Protein AF-A0A3B8RID9-F1 (afdb_monomer_lite)

Secondary structure (DSSP, 8-state):
--HHHHHHHHHHHHHHHHHHHHHHHHH---HHHHHHHHHHHHHTT--HHHHHHHHHHHHHHHHHHHHT-HHHHHHHHHTT--SB-TTSSBPPHHHHHHHHHHHTTTS-HHHHHHHHHHHHGGGGGG-HHHHHHHHHHGGG---SS-HHHHHHHHHHHHHHHHHHHHHHHHHHHHHHHHHHHHHHHHHHHHHHHHHH-HHHHHHHHHHHHHHH-----S-HHHHHHHHHHHHHHHHHHHHHHHS--

Structure (mmCIF, N/CA/C/O backbone):
data_AF-A0A3B8RID9-F1
#
_entry.id   AF-A0A3B8RID9-F1
#
loop_
_atom_site.group_PDB
_atom_site.id
_atom_site.type_symbol
_atom_site.label_atom_id
_atom_site.label_alt_id
_atom_site.label_comp_id
_atom_site.label_asym_id
_atom_site.label_entity_id
_atom_site.label_seq_id
_atom_site.pdbx_PDB_ins_code
_atom_site.Cartn_x
_atom_site.Cartn_y
_atom_site.Cartn_z
_atom_site.occupancy
_atom_site.B_iso_or_equiv
_atom_site.auth_seq_id
_atom_site.auth_comp_id
_atom_site.auth_asym_id
_atom_site.auth_atom_id
_atom_site.pdbx_PDB_model_num
ATOM 1 N N . MET A 1 1 ? 3.566 -25.001 -17.096 1.00 58.44 1 MET A N 1
ATOM 2 C CA . MET A 1 1 ? 3.936 -23.567 -17.103 1.00 58.44 1 MET A CA 1
ATOM 3 C C . MET A 1 1 ? 4.970 -23.365 -18.194 1.00 58.44 1 MET A C 1
ATOM 5 O O . MET A 1 1 ? 5.901 -24.155 -18.249 1.00 58.44 1 MET A O 1
ATOM 9 N N . THR A 1 2 ? 4.773 -22.400 -19.092 1.00 77.50 2 THR A N 1
ATOM 10 C CA . THR A 1 2 ? 5.769 -22.035 -20.116 1.00 77.50 2 THR A CA 1
ATOM 11 C C . THR A 1 2 ? 6.853 -21.148 -19.498 1.00 77.50 2 THR A C 1
ATOM 13 O O . THR A 1 2 ? 6.630 -20.560 -18.438 1.00 77.50 2 THR A O 1
ATOM 16 N N . LEU A 1 3 ? 8.019 -21.048 -20.142 1.00 62.94 3 LEU A N 1
ATOM 17 C CA . LEU A 1 3 ? 9.113 -20.177 -19.694 1.00 62.94 3 LEU A CA 1
ATOM 18 C C . LEU A 1 3 ? 8.645 -18.716 -19.551 1.00 62.94 3 LEU A C 1
ATOM 20 O O . LEU A 1 3 ? 8.917 -18.085 -18.535 1.00 62.94 3 LEU A O 1
ATOM 24 N N . ASP A 1 4 ? 7.833 -18.235 -20.494 1.00 57.56 4 ASP A N 1
ATOM 25 C CA . ASP A 1 4 ? 7.258 -16.884 -20.464 1.00 57.56 4 ASP A CA 1
ATOM 26 C C . ASP A 1 4 ? 6.361 -16.652 -19.240 1.00 57.56 4 ASP A C 1
ATOM 28 O O . ASP A 1 4 ? 6.406 -15.594 -18.617 1.00 57.56 4 ASP A O 1
ATOM 32 N N . ALA A 1 5 ? 5.586 -17.664 -18.834 1.00 67.62 5 ALA A N 1
ATOM 33 C CA . ALA A 1 5 ? 4.737 -17.575 -17.647 1.00 67.62 5 ALA A CA 1
ATOM 34 C C . ALA A 1 5 ? 5.552 -17.529 -16.342 1.00 67.62 5 ALA A C 1
ATOM 36 O O . ALA A 1 5 ? 5.104 -16.942 -15.358 1.00 67.62 5 ALA A O 1
ATOM 37 N N . VAL A 1 6 ? 6.734 -18.155 -16.311 1.00 70.25 6 VAL A N 1
ATOM 38 C CA . VAL A 1 6 ? 7.656 -18.070 -15.166 1.00 70.25 6 VAL A CA 1
ATOM 39 C C . VAL A 1 6 ? 8.281 -16.679 -15.098 1.00 70.25 6 VAL A C 1
ATOM 41 O O . VAL A 1 6 ? 8.270 -16.068 -14.033 1.00 70.25 6 VAL A O 1
ATOM 44 N N . VAL A 1 7 ? 8.768 -16.161 -16.229 1.00 72.31 7 VAL A N 1
ATOM 45 C CA . VAL A 1 7 ? 9.365 -14.818 -16.315 1.00 72.31 7 VAL A CA 1
ATOM 46 C C . VAL A 1 7 ? 8.358 -13.743 -15.907 1.00 72.31 7 VAL A C 1
ATOM 48 O O . VAL A 1 7 ? 8.692 -12.893 -15.084 1.00 72.31 7 VAL A O 1
ATOM 51 N N . GLY A 1 8 ? 7.117 -13.826 -16.398 1.00 77.50 8 GLY A N 1
ATOM 52 C CA . GLY A 1 8 ? 6.048 -12.901 -16.013 1.00 77.50 8 GLY A CA 1
ATOM 53 C C . GLY A 1 8 ? 5.786 -12.907 -14.506 1.00 77.50 8 GLY A C 1
ATOM 54 O O . GLY A 1 8 ? 5.798 -11.859 -13.875 1.00 77.50 8 GLY A O 1
ATOM 55 N N . LYS A 1 9 ? 5.681 -14.090 -13.884 1.00 78.69 9 LYS A N 1
ATOM 56 C CA . LYS A 1 9 ? 5.492 -14.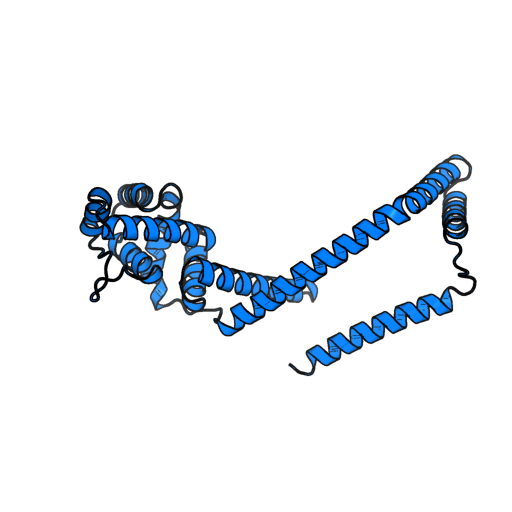190 -12.426 1.00 78.69 9 LYS A CA 1
ATOM 57 C C . LYS A 1 9 ? 6.649 -13.600 -11.621 1.00 78.69 9 LYS A C 1
ATOM 59 O O . LYS A 1 9 ? 6.413 -13.001 -10.576 1.00 78.69 9 LYS A O 1
ATOM 64 N N . VAL A 1 10 ? 7.891 -13.785 -12.070 1.00 81.44 10 VAL A N 1
ATOM 65 C CA . VAL A 1 10 ? 9.063 -13.195 -11.401 1.00 81.44 10 VAL A CA 1
ATOM 66 C C . VAL A 1 10 ? 9.014 -11.670 -11.492 1.00 81.44 10 VAL A C 1
ATOM 68 O O . VAL A 1 10 ? 9.231 -11.001 -10.484 1.00 81.44 10 VAL A O 1
ATOM 71 N N . GLN A 1 11 ? 8.677 -11.123 -12.663 1.00 84.31 11 GLN A N 1
ATOM 72 C CA . GLN A 1 11 ? 8.496 -9.681 -12.844 1.00 84.31 11 GLN A CA 1
ATOM 73 C C . GLN A 1 11 ? 7.373 -9.140 -11.955 1.00 84.31 11 GLN A C 1
ATOM 75 O O . GLN A 1 11 ? 7.596 -8.166 -11.244 1.00 84.31 11 GLN A O 1
ATOM 80 N N . ASP A 1 12 ? 6.225 -9.819 -11.896 1.00 89.50 12 ASP A N 1
ATOM 81 C CA . ASP A 1 12 ? 5.110 -9.433 -11.025 1.00 89.50 12 ASP A CA 1
ATOM 82 C C . ASP A 1 12 ? 5.529 -9.392 -9.548 1.00 89.50 12 ASP A C 1
ATOM 84 O O . ASP A 1 12 ? 5.177 -8.463 -8.821 1.00 89.50 12 ASP A O 1
ATOM 88 N N . MET A 1 13 ? 6.311 -10.376 -9.086 1.00 89.06 13 MET A N 1
ATOM 89 C CA . MET A 1 13 ? 6.824 -10.402 -7.712 1.00 89.06 13 MET A CA 1
ATOM 90 C C . MET A 1 13 ? 7.808 -9.265 -7.432 1.00 89.06 13 MET A C 1
ATOM 92 O O . MET A 1 13 ? 7.774 -8.685 -6.346 1.00 89.06 13 MET A O 1
ATOM 96 N N . ILE A 1 14 ? 8.674 -8.937 -8.394 1.00 90.06 14 ILE A N 1
ATOM 97 C CA . ILE A 1 14 ? 9.597 -7.803 -8.289 1.00 90.06 14 ILE A CA 1
ATOM 98 C C . ILE A 1 14 ? 8.807 -6.494 -8.224 1.00 90.06 14 ILE A C 1
ATOM 100 O O . ILE A 1 14 ? 9.004 -5.709 -7.298 1.00 90.06 14 ILE A O 1
ATOM 104 N N . SER A 1 15 ? 7.866 -6.271 -9.139 1.00 92.75 15 SER A N 1
ATOM 105 C CA . SER A 1 15 ? 7.045 -5.059 -9.133 1.00 92.75 15 SER A CA 1
ATOM 106 C C . SER A 1 15 ? 6.182 -4.958 -7.870 1.00 92.75 15 SER A C 1
ATOM 108 O O . SER A 1 15 ? 6.046 -3.868 -7.317 1.00 92.75 15 SER A O 1
ATOM 110 N N . ALA A 1 16 ? 5.675 -6.076 -7.340 1.00 93.06 16 ALA A N 1
ATOM 111 C CA . ALA A 1 16 ? 4.996 -6.099 -6.045 1.00 93.06 16 ALA A CA 1
ATOM 112 C C . ALA A 1 16 ? 5.937 -5.686 -4.900 1.00 93.06 16 ALA A C 1
ATOM 114 O O . ALA A 1 16 ? 5.585 -4.827 -4.093 1.00 93.06 16 ALA A O 1
ATOM 115 N N . GLY A 1 17 ? 7.151 -6.246 -4.843 1.00 95.38 17 GLY A N 1
ATOM 116 C CA . GLY A 1 17 ? 8.171 -5.858 -3.865 1.00 95.38 17 GLY A CA 1
ATOM 117 C C . GLY A 1 17 ? 8.521 -4.369 -3.936 1.00 95.38 17 GLY A C 1
ATOM 118 O O . GLY A 1 17 ? 8.529 -3.693 -2.908 1.00 95.38 17 GLY A O 1
ATOM 119 N N . ALA A 1 18 ? 8.732 -3.846 -5.146 1.00 95.62 18 ALA A N 1
ATOM 120 C CA . ALA A 1 18 ? 8.978 -2.426 -5.386 1.00 95.62 18 ALA A CA 1
ATOM 121 C C . ALA A 1 18 ? 7.805 -1.552 -4.906 1.00 95.62 18 ALA A C 1
ATOM 123 O O . ALA A 1 18 ? 8.014 -0.564 -4.201 1.00 95.62 18 ALA A O 1
ATOM 124 N N . GLY A 1 19 ? 6.569 -1.963 -5.207 1.00 96.38 19 GLY A N 1
ATOM 125 C CA . GLY A 1 19 ? 5.356 -1.292 -4.743 1.00 96.38 19 GLY A CA 1
ATOM 126 C C . GLY A 1 19 ? 5.259 -1.222 -3.217 1.00 96.38 19 GLY A C 1
ATOM 127 O O . GLY A 1 19 ? 4.930 -0.169 -2.671 1.00 96.38 19 GLY A O 1
ATOM 128 N N . PHE A 1 20 ? 5.617 -2.293 -2.499 1.00 97.38 20 PHE A N 1
ATOM 129 C CA . PHE A 1 20 ? 5.646 -2.266 -1.033 1.00 97.38 20 PHE A CA 1
ATOM 130 C C . PHE A 1 20 ? 6.727 -1.349 -0.464 1.00 97.38 20 PHE A C 1
ATOM 132 O O . PHE A 1 20 ? 6.471 -0.681 0.538 1.00 97.38 20 PHE A O 1
ATOM 139 N N . ALA A 1 21 ? 7.905 -1.272 -1.091 1.00 96.69 21 ALA A N 1
ATOM 140 C CA . ALA A 1 21 ? 8.932 -0.310 -0.689 1.00 96.69 21 ALA A CA 1
ATOM 141 C C . ALA A 1 21 ? 8.423 1.136 -0.838 1.00 96.69 21 ALA A C 1
ATOM 143 O O . ALA A 1 21 ? 8.551 1.941 0.085 1.00 96.69 21 ALA A O 1
ATOM 144 N N . ASP A 1 22 ? 7.771 1.450 -1.960 1.00 95.94 22 ASP A N 1
ATOM 145 C CA . ASP A 1 22 ? 7.186 2.773 -2.195 1.00 95.94 22 ASP A CA 1
ATOM 146 C C . ASP A 1 22 ? 6.048 3.087 -1.207 1.00 95.94 22 ASP A C 1
ATOM 148 O O . ASP A 1 22 ? 5.943 4.205 -0.692 1.00 95.94 22 ASP A O 1
ATOM 152 N N . LEU A 1 23 ? 5.196 2.104 -0.898 1.00 96.00 23 LEU A N 1
ATOM 153 C CA . LEU A 1 23 ? 4.138 2.247 0.103 1.00 96.00 23 LEU A CA 1
ATOM 154 C C . LEU A 1 23 ? 4.698 2.443 1.514 1.00 96.00 23 LEU A C 1
ATOM 156 O O . LEU A 1 23 ? 4.162 3.268 2.257 1.00 96.00 23 LEU A O 1
ATOM 160 N N . SER A 1 24 ? 5.777 1.748 1.873 1.00 96.19 24 SER A N 1
ATOM 161 C CA . SER A 1 24 ? 6.463 1.917 3.158 1.00 96.19 24 SER A CA 1
ATOM 162 C C . SER A 1 24 ? 6.945 3.355 3.331 1.00 96.19 24 SER A C 1
ATOM 164 O O . SER A 1 24 ? 6.596 4.010 4.312 1.00 96.19 24 SER A O 1
ATOM 166 N N . ILE A 1 25 ? 7.605 3.918 2.313 1.00 93.75 25 ILE A N 1
ATOM 167 C CA . ILE A 1 25 ? 8.050 5.322 2.316 1.00 93.75 25 ILE A CA 1
ATOM 168 C C . ILE A 1 25 ? 6.865 6.286 2.478 1.00 93.75 25 ILE A C 1
ATOM 170 O O . ILE A 1 25 ? 6.945 7.264 3.220 1.00 93.75 25 ILE A O 1
ATOM 174 N N . ARG A 1 26 ? 5.750 6.027 1.786 1.00 91.25 26 ARG A N 1
ATOM 175 C CA . ARG A 1 26 ? 4.573 6.912 1.792 1.00 91.25 26 ARG A CA 1
ATOM 176 C C . ARG A 1 26 ? 3.762 6.862 3.084 1.00 91.25 26 ARG A C 1
ATOM 178 O O . ARG A 1 26 ? 3.106 7.849 3.412 1.00 91.25 26 ARG A O 1
ATOM 185 N N . THR A 1 27 ? 3.726 5.711 3.750 1.00 91.81 27 TH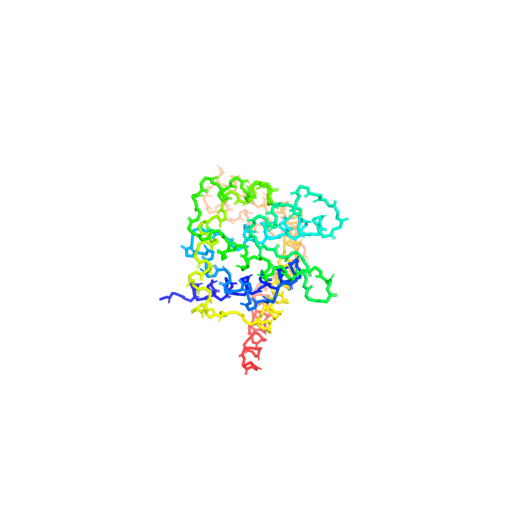R A N 1
ATOM 186 C CA . THR A 1 27 ? 2.833 5.452 4.894 1.00 91.81 27 THR A CA 1
ATOM 187 C C . THR A 1 27 ? 3.572 5.367 6.226 1.00 91.81 27 THR A C 1
ATOM 189 O O . THR A 1 27 ? 2.940 5.483 7.273 1.00 91.81 27 THR A O 1
ATOM 192 N N . GLY A 1 28 ? 4.892 5.164 6.201 1.00 91.69 28 GLY A N 1
ATOM 193 C CA . GLY A 1 28 ? 5.709 4.884 7.380 1.00 91.69 28 GLY A CA 1
ATOM 194 C C . GLY A 1 28 ? 5.498 3.484 7.969 1.00 91.69 28 GLY A C 1
ATOM 195 O O . GLY A 1 28 ? 5.991 3.212 9.062 1.00 91.69 28 GLY A O 1
ATOM 196 N N . ILE A 1 29 ? 4.751 2.605 7.290 1.00 95.00 29 ILE A N 1
ATOM 197 C CA . ILE A 1 29 ? 4.512 1.225 7.726 1.00 95.00 29 ILE A CA 1
ATOM 198 C C . ILE A 1 29 ? 5.600 0.311 7.166 1.00 95.00 29 ILE A C 1
ATOM 200 O O . ILE A 1 29 ? 5.940 0.392 5.991 1.00 95.00 29 ILE A O 1
ATOM 204 N N . ALA A 1 30 ? 6.085 -0.619 7.990 1.00 96.00 30 ALA A N 1
ATOM 205 C CA . ALA A 1 30 ? 7.026 -1.651 7.565 1.00 96.00 30 ALA A CA 1
ATOM 206 C C . ALA A 1 30 ? 6.506 -2.477 6.370 1.00 96.00 30 ALA A C 1
ATOM 208 O O . ALA A 1 30 ? 5.323 -2.822 6.290 1.00 96.00 30 ALA A O 1
ATOM 209 N N . VAL A 1 31 ? 7.418 -2.854 5.472 1.00 96.50 31 VAL A N 1
ATOM 210 C CA . VAL A 1 31 ? 7.121 -3.629 4.255 1.00 96.50 31 VAL A CA 1
ATOM 211 C C . VAL A 1 31 ? 6.396 -4.937 4.578 1.00 96.50 31 VAL A C 1
ATOM 213 O O . VAL A 1 31 ? 5.409 -5.280 3.930 1.00 96.50 31 VAL A O 1
ATOM 216 N N . GLU A 1 32 ? 6.835 -5.651 5.608 1.00 95.88 32 GLU A N 1
ATOM 217 C CA . GLU A 1 32 ? 6.251 -6.915 6.046 1.00 95.88 32 GLU A CA 1
ATOM 218 C C . GLU A 1 32 ? 4.799 -6.732 6.496 1.00 95.88 32 GLU A C 1
ATOM 220 O O . GLU A 1 32 ? 3.930 -7.537 6.157 1.00 95.88 32 GLU A O 1
ATOM 225 N N . THR A 1 33 ? 4.517 -5.654 7.233 1.00 96.06 33 THR A N 1
ATOM 226 C CA . THR A 1 33 ? 3.159 -5.316 7.673 1.00 96.06 33 THR A CA 1
ATOM 227 C C . THR A 1 33 ? 2.277 -4.965 6.480 1.00 96.06 33 THR A C 1
ATOM 229 O O . THR A 1 33 ? 1.163 -5.477 6.384 1.00 96.06 33 THR A O 1
ATOM 232 N N . LEU A 1 34 ? 2.782 -4.183 5.521 1.00 96.56 34 LEU A N 1
ATOM 233 C CA . LEU A 1 34 ? 2.061 -3.887 4.280 1.00 96.56 34 LEU A CA 1
ATOM 234 C C . LEU A 1 34 ? 1.795 -5.152 3.455 1.00 96.56 34 LEU A C 1
ATOM 236 O O . LEU A 1 34 ? 0.696 -5.319 2.935 1.00 96.56 34 LEU A O 1
ATOM 240 N N . SER A 1 35 ? 2.751 -6.082 3.396 1.00 96.44 35 SER A N 1
ATOM 241 C CA . SER A 1 35 ? 2.571 -7.373 2.725 1.00 96.44 35 SER A CA 1
ATOM 242 C C . SER A 1 35 ? 1.489 -8.229 3.393 1.00 96.44 35 SER A C 1
ATOM 244 O O . SER A 1 35 ? 0.767 -8.951 2.706 1.00 96.44 35 SER A O 1
ATOM 246 N N . ARG A 1 36 ? 1.340 -8.150 4.720 1.00 96.31 36 ARG A N 1
ATOM 247 C CA . ARG A 1 36 ? 0.238 -8.807 5.441 1.00 96.31 36 ARG A CA 1
ATOM 248 C C . ARG A 1 36 ? -1.096 -8.132 5.144 1.00 96.31 36 ARG A C 1
ATOM 250 O O . ARG A 1 36 ? -2.069 -8.824 4.859 1.00 96.31 36 ARG A O 1
ATOM 257 N N . PHE A 1 37 ? -1.137 -6.801 5.164 1.00 96.19 37 PHE A N 1
ATOM 258 C CA . PHE A 1 37 ? -2.346 -6.045 4.836 1.00 96.19 37 PHE A CA 1
ATOM 259 C C . PHE A 1 37 ? -2.805 -6.303 3.402 1.00 96.19 37 PHE A C 1
ATOM 261 O O . PHE A 1 37 ? -3.996 -6.470 3.187 1.00 96.19 37 PHE A O 1
ATOM 268 N N . ASP A 1 38 ? -1.891 -6.428 2.440 1.00 96.25 38 ASP A N 1
ATOM 269 C CA . ASP A 1 38 ? -2.231 -6.737 1.046 1.00 96.25 38 ASP A CA 1
ATOM 270 C C . ASP A 1 38 ? -2.925 -8.093 0.895 1.00 96.25 38 ASP A C 1
ATOM 272 O O . ASP A 1 38 ? -3.902 -8.215 0.157 1.00 96.25 38 ASP A O 1
ATOM 276 N N . LYS A 1 39 ? -2.486 -9.113 1.640 1.00 95.75 39 LYS A N 1
ATOM 277 C CA . LYS A 1 39 ? -3.172 -10.412 1.644 1.00 95.75 39 LYS A CA 1
ATOM 278 C C . LYS A 1 39 ? -4.606 -10.291 2.137 1.00 95.75 39 LYS A C 1
ATOM 280 O O . LYS A 1 39 ? -5.509 -10.831 1.506 1.00 95.75 39 LYS A O 1
ATOM 285 N N . VAL A 1 40 ? -4.810 -9.581 3.244 1.00 96.19 40 VAL A N 1
ATOM 286 C CA . VAL A 1 40 ? -6.149 -9.338 3.791 1.00 96.19 40 VAL A CA 1
ATOM 287 C C . VAL A 1 40 ? -6.983 -8.506 2.813 1.00 96.19 40 VAL A C 1
ATOM 289 O O . VAL A 1 40 ? -8.135 -8.840 2.555 1.00 96.19 40 VAL A O 1
ATOM 292 N N . ALA A 1 41 ? -6.396 -7.472 2.205 1.00 95.00 41 ALA A N 1
ATOM 293 C CA . ALA A 1 41 ? -7.058 -6.628 1.217 1.00 95.00 41 ALA A CA 1
ATOM 294 C C . ALA A 1 41 ? -7.587 -7.464 0.047 1.00 95.00 41 ALA A C 1
ATOM 296 O O . ALA A 1 41 ? -8.789 -7.455 -0.219 1.00 95.00 41 ALA A O 1
ATOM 297 N N . LYS A 1 42 ? -6.729 -8.299 -0.546 1.00 94.25 42 LYS A N 1
ATOM 298 C CA . LYS A 1 42 ? -7.096 -9.208 -1.640 1.00 94.25 42 LYS A CA 1
ATOM 299 C C . LYS A 1 42 ? -8.219 -10.174 -1.267 1.00 94.25 42 LYS A C 1
ATOM 301 O O . LYS A 1 42 ? -9.107 -10.396 -2.085 1.00 94.25 42 LYS A O 1
ATOM 306 N N . LEU A 1 43 ? -8.195 -10.735 -0.056 1.00 93.44 43 LEU A N 1
ATOM 307 C CA . LEU A 1 43 ? -9.251 -11.637 0.422 1.00 93.44 43 LEU A CA 1
ATOM 308 C C . LEU A 1 43 ? -10.590 -10.910 0.593 1.00 93.44 43 LEU A C 1
ATOM 310 O O . LEU A 1 43 ? -11.618 -11.424 0.163 1.00 93.44 43 LEU A O 1
ATOM 314 N N . SER A 1 44 ? -10.544 -9.678 1.098 1.00 93.81 44 SER A N 1
ATOM 315 C CA . SER A 1 44 ? -11.718 -8.818 1.285 1.00 93.81 44 SER A CA 1
ATOM 316 C C . SER A 1 44 ? -12.261 -8.166 0.004 1.00 93.81 44 SER A C 1
ATOM 318 O O . SER A 1 44 ? -13.234 -7.414 0.064 1.00 93.81 44 SER A O 1
ATOM 320 N N . GLY A 1 45 ? -11.634 -8.408 -1.154 1.00 92.56 45 GLY A N 1
ATOM 321 C CA . GLY A 1 45 ? -12.004 -7.782 -2.428 1.00 92.56 45 GLY A CA 1
ATOM 322 C C . GLY A 1 45 ? -11.617 -6.301 -2.546 1.00 92.56 45 GLY A C 1
ATOM 323 O O . GLY A 1 45 ? -12.147 -5.603 -3.407 1.00 92.56 45 GLY A O 1
ATOM 324 N N . THR A 1 46 ? -10.704 -5.825 -1.698 1.00 92.62 46 THR A N 1
ATOM 325 C CA . THR A 1 46 ? -10.110 -4.480 -1.757 1.00 92.62 46 THR A CA 1
ATOM 326 C C . THR A 1 46 ? -8.676 -4.545 -2.294 1.00 92.62 46 THR A C 1
ATOM 328 O O . THR A 1 46 ? -8.129 -5.624 -2.537 1.00 92.62 46 THR A O 1
ATOM 331 N N . SER A 1 47 ? -8.047 -3.388 -2.495 1.00 93.56 47 SER A N 1
ATOM 332 C CA . SER A 1 47 ? -6.634 -3.290 -2.889 1.00 93.56 47 SER A CA 1
ATOM 333 C C . SER A 1 47 ? -5.764 -2.658 -1.803 1.00 93.56 47 SER A C 1
ATOM 335 O O . SER A 1 47 ? -6.230 -1.845 -0.999 1.00 93.56 47 SER A O 1
ATOM 337 N N . ILE A 1 48 ? -4.470 -2.991 -1.792 1.00 93.19 48 ILE A N 1
ATOM 338 C CA . ILE A 1 48 ? -3.524 -2.363 -0.863 1.00 93.19 48 ILE A CA 1
ATOM 339 C C . ILE A 1 48 ? -3.387 -0.857 -1.125 1.00 93.19 48 ILE A C 1
ATOM 341 O O . ILE A 1 48 ? -3.174 -0.085 -0.193 1.00 93.19 48 ILE A O 1
ATOM 345 N N . GLU A 1 49 ? -3.582 -0.407 -2.364 1.00 92.25 49 GLU A N 1
ATOM 346 C CA . GLU A 1 49 ? -3.604 1.007 -2.730 1.00 92.25 49 GLU A CA 1
ATOM 347 C C . GLU A 1 49 ? -4.787 1.748 -2.091 1.00 92.25 49 GLU A C 1
ATOM 349 O O . GLU A 1 49 ? -4.599 2.840 -1.549 1.00 92.25 49 GLU A O 1
ATOM 354 N N . GLU A 1 50 ? -5.987 1.157 -2.102 1.00 92.50 50 GLU A N 1
ATOM 355 C CA . GLU A 1 50 ? -7.174 1.719 -1.438 1.00 92.50 50 GLU A CA 1
ATOM 356 C C . GLU A 1 50 ? -7.012 1.751 0.086 1.00 92.50 50 GLU A C 1
ATOM 358 O O . GLU A 1 50 ? -7.387 2.737 0.734 1.00 92.50 50 GLU A O 1
ATOM 363 N N . VAL A 1 51 ? -6.406 0.706 0.661 1.00 93.12 51 VAL A N 1
ATOM 364 C CA . VAL A 1 51 ? -6.056 0.663 2.087 1.00 93.12 51 VAL A CA 1
ATOM 365 C C . VAL A 1 51 ? -5.048 1.764 2.418 1.00 93.12 51 VAL A C 1
ATOM 367 O O . VAL A 1 51 ? -5.248 2.505 3.380 1.00 93.12 51 VAL A O 1
ATOM 370 N N . ALA A 1 52 ? -4.003 1.937 1.607 1.00 92.25 52 ALA A N 1
ATOM 371 C CA . ALA A 1 52 ? -2.994 2.971 1.808 1.00 92.25 52 ALA A CA 1
ATOM 372 C C . ALA A 1 52 ? -3.560 4.394 1.651 1.00 92.25 52 ALA A C 1
ATOM 374 O O . ALA A 1 52 ? -3.172 5.293 2.401 1.00 92.25 52 ALA A O 1
ATOM 375 N N . GLU A 1 53 ? -4.484 4.626 0.710 1.00 92.06 53 GLU A N 1
ATOM 376 C CA . GLU A 1 53 ? -5.161 5.922 0.572 1.00 92.06 53 GLU A CA 1
ATOM 377 C C . GLU A 1 53 ? -6.033 6.228 1.793 1.00 92.06 53 GLU A C 1
ATOM 379 O O . GLU A 1 53 ? -5.940 7.320 2.363 1.00 92.06 53 GLU A O 1
ATOM 384 N N . THR A 1 54 ? -6.842 5.258 2.220 1.00 92.00 54 THR A N 1
ATOM 385 C CA . THR A 1 54 ? -7.671 5.370 3.424 1.00 92.00 54 THR A CA 1
ATOM 386 C C . THR A 1 54 ? -6.810 5.666 4.636 1.00 92.00 54 THR A C 1
ATOM 388 O O . THR A 1 54 ? -7.075 6.617 5.368 1.00 92.00 54 THR A O 1
ATOM 391 N N . LEU A 1 55 ? -5.737 4.901 4.813 1.00 92.19 55 LEU A N 1
ATOM 392 C CA . LEU A 1 55 ? -4.820 5.073 5.919 1.00 92.19 55 LEU A CA 1
ATOM 393 C C . LEU A 1 55 ? -4.186 6.464 5.927 1.00 92.19 55 LEU A C 1
ATOM 395 O O . LEU A 1 55 ? -4.122 7.100 6.974 1.00 92.19 55 LEU A O 1
ATOM 399 N N . LYS A 1 56 ? -3.753 6.969 4.767 1.00 92.06 56 LYS A N 1
ATOM 400 C CA . LYS A 1 56 ? -3.200 8.323 4.659 1.00 92.06 56 LYS A CA 1
ATOM 401 C C . LYS A 1 56 ? -4.184 9.366 5.195 1.00 92.06 56 LYS A C 1
ATOM 403 O O . LYS A 1 56 ? -3.773 10.266 5.923 1.00 92.06 56 LYS A O 1
ATOM 408 N N . ARG A 1 57 ? -5.467 9.256 4.843 1.00 92.94 57 ARG A N 1
ATOM 409 C CA . ARG A 1 57 ? -6.507 10.188 5.305 1.00 92.94 57 ARG A CA 1
ATOM 410 C C . ARG A 1 57 ? -6.809 10.013 6.792 1.00 92.94 57 ARG A C 1
ATOM 412 O O . ARG A 1 57 ? -6.868 11.011 7.499 1.00 92.94 57 ARG A O 1
ATOM 419 N N . LEU A 1 58 ? -6.876 8.772 7.275 1.00 92.81 58 LEU A N 1
ATOM 420 C CA . LEU A 1 58 ? -7.031 8.472 8.700 1.00 92.81 58 LEU A CA 1
ATOM 421 C C . LEU A 1 58 ? -5.909 9.082 9.542 1.00 92.81 58 LEU A C 1
ATOM 423 O O . LEU A 1 58 ? -6.185 9.672 10.580 1.00 92.81 58 LEU A O 1
ATOM 427 N N . THR A 1 59 ? -4.655 8.981 9.095 1.00 93.25 59 THR A N 1
ATOM 428 C CA . THR A 1 59 ? -3.508 9.569 9.801 1.00 93.25 59 THR A CA 1
ATOM 429 C C . THR A 1 59 ? -3.601 11.095 9.857 1.00 93.25 59 THR A C 1
ATOM 431 O O . THR A 1 59 ? -3.274 11.687 10.887 1.00 93.25 59 THR A O 1
ATOM 434 N N . VAL A 1 60 ? -4.090 11.743 8.793 1.00 94.56 60 VAL A N 1
ATOM 435 C CA . VAL A 1 60 ? -4.372 13.190 8.805 1.00 94.56 60 VAL A CA 1
ATOM 436 C C . VAL A 1 60 ? -5.460 13.505 9.830 1.00 94.56 60 VAL A C 1
ATOM 438 O O . VAL A 1 60 ? -5.229 14.315 10.720 1.00 94.56 60 VAL A O 1
ATOM 441 N N . SER A 1 61 ? -6.594 12.802 9.799 1.00 95.50 61 SER A N 1
ATOM 442 C CA . SER A 1 61 ? -7.674 13.029 10.764 1.00 95.50 61 SER A CA 1
ATOM 443 C C . SER A 1 61 ? -7.259 12.750 12.210 1.00 95.50 61 SER A C 1
ATOM 445 O O . SER A 1 61 ? -7.673 13.475 13.112 1.00 95.50 61 SER A O 1
ATOM 447 N N . ALA A 1 62 ? -6.416 11.744 12.454 1.00 95.44 62 ALA A N 1
ATOM 448 C CA . ALA A 1 62 ? -5.851 11.475 13.775 1.00 95.44 62 ALA A CA 1
ATOM 449 C C . ALA A 1 62 ? -4.904 12.597 14.231 1.00 95.44 62 ALA A C 1
ATOM 451 O O . ALA A 1 62 ? -4.899 12.956 15.407 1.00 95.44 62 ALA A O 1
ATOM 452 N N . THR A 1 63 ? -4.144 13.187 13.305 1.00 95.69 63 THR A N 1
ATOM 453 C CA . THR A 1 63 ? -3.287 14.353 13.572 1.00 95.69 63 THR A CA 1
ATOM 454 C C . THR A 1 63 ? -4.117 15.590 13.909 1.00 95.69 63 THR A C 1
ATOM 456 O O . THR A 1 63 ? -3.838 16.272 14.897 1.00 95.69 63 THR A O 1
ATOM 459 N N . ASP A 1 64 ? -5.180 15.853 13.154 1.00 96.38 64 ASP A N 1
ATOM 460 C CA . ASP A 1 64 ? -6.087 16.975 13.403 1.00 96.38 64 ASP A CA 1
ATOM 461 C C . ASP A 1 64 ? -6.801 16.808 14.753 1.00 96.38 64 ASP A C 1
ATOM 463 O O . ASP A 1 64 ? -6.838 17.731 15.569 1.00 96.38 64 ASP A O 1
ATOM 467 N N . ALA A 1 65 ? -7.284 15.599 15.056 1.00 96.44 65 ALA A N 1
ATOM 468 C CA . ALA A 1 65 ? -7.829 15.262 16.370 1.00 96.44 65 ALA A CA 1
ATOM 469 C C . ALA A 1 65 ? -6.803 15.503 17.493 1.00 96.44 65 ALA A C 1
ATOM 471 O O . ALA A 1 65 ? -7.119 16.110 18.514 1.00 96.44 65 ALA A O 1
ATOM 472 N N . ALA A 1 66 ? -5.551 15.084 17.290 1.00 94.50 66 ALA A N 1
ATOM 473 C CA . ALA A 1 66 ? -4.467 15.239 18.257 1.00 94.50 66 ALA A CA 1
ATOM 474 C C . ALA A 1 66 ? -4.028 16.700 18.486 1.00 94.50 66 ALA A C 1
ATOM 476 O O . ALA A 1 66 ? -3.416 16.989 19.524 1.00 94.50 66 ALA A O 1
ATOM 477 N N . THR A 1 67 ? -4.311 17.597 17.536 1.00 94.50 67 THR A N 1
ATOM 478 C CA . THR A 1 67 ? -3.907 19.015 17.546 1.00 94.50 67 THR A CA 1
ATOM 479 C C . THR A 1 67 ? -5.049 19.985 17.864 1.00 94.50 67 THR A C 1
ATOM 481 O O . THR A 1 67 ? -4.809 21.188 17.936 1.00 94.50 67 THR A O 1
ATOM 484 N N . GLY A 1 68 ? -6.256 19.480 18.149 1.00 92.62 68 GLY A N 1
ATOM 485 C CA . GLY A 1 68 ? -7.357 20.277 18.706 1.00 92.62 68 GLY A CA 1
ATOM 486 C C . GLY A 1 68 ? -8.639 20.308 17.875 1.00 92.62 68 GLY A C 1
ATOM 487 O O . GLY A 1 68 ? -9.535 21.090 18.182 1.00 92.62 68 GLY A O 1
ATOM 488 N N . HIS A 1 69 ? -8.773 19.477 16.839 1.00 96.69 69 HIS A N 1
ATOM 489 C CA . HIS A 1 69 ? -10.022 19.378 16.088 1.00 96.69 69 HIS A CA 1
ATOM 490 C C . HIS A 1 69 ? -11.091 18.601 16.879 1.00 96.69 69 HIS A C 1
ATOM 492 O O . HIS A 1 69 ? -11.226 17.384 16.738 1.00 96.69 69 HIS A O 1
ATOM 498 N N . GLU A 1 70 ? -11.915 19.314 17.653 1.00 94.88 70 GLU A N 1
ATOM 499 C CA . GLU A 1 70 ? -12.888 18.749 18.609 1.00 94.88 70 GLU A CA 1
ATOM 500 C C . GLU A 1 70 ? -13.800 17.667 18.013 1.00 94.88 70 GLU A C 1
ATOM 502 O O . GLU A 1 70 ? -13.951 16.593 18.594 1.00 94.88 70 GLU A O 1
ATOM 507 N N . LYS A 1 71 ? -14.364 17.898 16.817 1.00 94.75 71 LYS A N 1
ATOM 508 C CA . LYS A 1 71 ? -15.239 16.905 16.168 1.00 94.75 71 LYS A CA 1
ATOM 509 C C . LYS A 1 71 ? -14.513 15.581 15.884 1.00 94.75 71 LYS A C 1
ATOM 511 O O . LYS A 1 71 ? -15.067 14.520 16.144 1.00 94.75 71 LYS A O 1
ATOM 516 N N . LEU A 1 72 ? -13.292 15.631 15.344 1.00 95.50 72 LEU A N 1
ATOM 517 C CA . LEU A 1 72 ? -12.523 14.428 15.017 1.00 95.50 72 LEU A CA 1
ATOM 518 C C . LEU A 1 72 ? -12.052 13.724 16.291 1.00 95.50 72 LEU A C 1
ATOM 520 O O . LEU A 1 72 ? -12.123 12.501 16.361 1.00 95.50 72 LEU A O 1
ATOM 524 N N . ALA A 1 73 ? -11.648 14.485 17.313 1.00 95.00 73 ALA A N 1
ATOM 525 C CA . ALA A 1 73 ? -11.320 13.938 18.626 1.00 95.00 73 ALA A CA 1
ATOM 526 C C . ALA A 1 73 ? -12.508 13.163 19.219 1.00 95.00 73 ALA A C 1
ATOM 528 O O . ALA A 1 73 ? -12.357 11.993 19.558 1.00 95.00 73 ALA A O 1
ATOM 529 N N . SER A 1 74 ? -13.704 13.761 19.222 1.00 94.56 74 SER A N 1
ATOM 530 C CA . SER A 1 74 ? -14.927 13.110 19.704 1.00 94.56 74 SER A CA 1
ATOM 531 C C . SER A 1 74 ? -15.285 11.848 18.907 1.00 94.56 74 SER A C 1
ATOM 533 O O . SER A 1 74 ? -15.698 10.849 19.495 1.00 94.56 74 SER A O 1
ATOM 535 N N . LEU A 1 75 ? -15.078 11.843 17.584 1.00 93.69 75 LEU A N 1
ATOM 536 C CA . LEU A 1 75 ? -15.301 10.651 16.758 1.00 93.69 75 LEU A CA 1
ATOM 537 C C . LEU A 1 75 ? -14.347 9.508 17.132 1.00 93.69 75 LEU A C 1
ATOM 539 O O . LEU A 1 75 ? -14.810 8.388 17.354 1.00 93.69 75 LEU A O 1
ATOM 543 N N . PHE A 1 76 ? -13.043 9.771 17.254 1.00 95.19 76 PHE A N 1
ATOM 544 C CA . PHE A 1 76 ? -12.082 8.744 17.677 1.00 95.19 76 PHE A CA 1
ATOM 545 C C . PHE A 1 76 ? -12.344 8.260 19.110 1.00 95.19 76 PHE A C 1
ATOM 547 O O . PHE A 1 76 ? -12.272 7.058 19.367 1.00 95.19 76 PHE A O 1
ATOM 554 N N . GLU A 1 77 ? -12.720 9.155 20.025 1.00 93.12 77 GLU A N 1
ATOM 555 C CA . GLU A 1 77 ? -13.104 8.796 21.394 1.00 93.12 77 GLU A CA 1
ATOM 556 C C . GLU A 1 77 ? -14.354 7.913 21.435 1.00 93.12 77 GLU A C 1
ATOM 558 O O . GLU A 1 77 ? -14.370 6.924 22.165 1.00 93.12 77 GLU A O 1
ATOM 563 N N . SER A 1 78 ? -15.369 8.202 20.612 1.00 91.44 78 SER A N 1
ATOM 564 C CA . SER A 1 78 ? -16.581 7.373 20.522 1.00 91.44 78 SER A CA 1
ATOM 565 C C . SER A 1 78 ? -16.297 5.949 20.028 1.00 91.44 78 SER A C 1
ATOM 567 O O . SER A 1 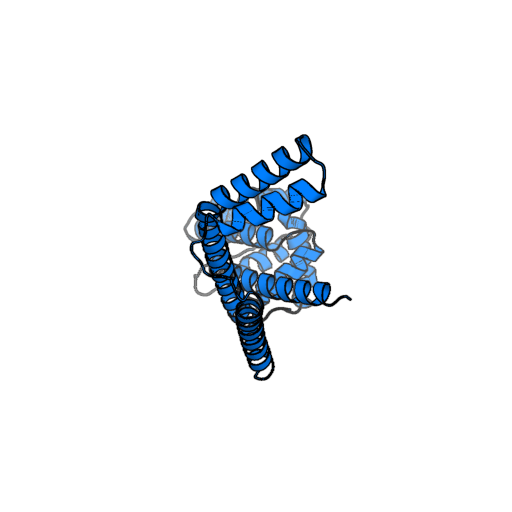78 ? -17.009 5.013 20.382 1.00 91.44 78 SER A O 1
ATOM 569 N N . LEU A 1 79 ? -15.214 5.781 19.263 1.00 91.38 79 LEU A N 1
ATOM 570 C CA . LEU A 1 79 ? -14.690 4.492 18.815 1.00 91.38 79 LEU A CA 1
ATOM 571 C C . LEU A 1 79 ? -13.753 3.821 19.830 1.00 91.38 79 LEU A C 1
ATOM 573 O O . LEU A 1 79 ? -13.264 2.721 19.577 1.00 91.38 79 LEU A O 1
ATOM 577 N N . GLY A 1 80 ? -13.442 4.474 20.952 1.00 92.19 80 GLY A N 1
ATOM 578 C CA . GLY A 1 80 ? -12.452 3.994 21.918 1.00 92.19 80 GLY A CA 1
ATOM 579 C C . GLY A 1 80 ? -11.008 4.032 21.400 1.00 92.19 80 GLY A C 1
ATOM 580 O O . GLY A 1 80 ? -10.140 3.343 21.937 1.00 92.19 80 GLY A O 1
ATOM 581 N N . ILE A 1 81 ? -10.727 4.821 20.359 1.00 94.31 81 ILE A N 1
ATOM 582 C CA . ILE A 1 81 ? -9.408 4.914 19.729 1.00 94.31 81 ILE A CA 1
ATOM 583 C C . ILE A 1 81 ? -8.662 6.118 20.296 1.00 94.31 81 ILE A C 1
ATOM 585 O O . ILE A 1 81 ? -9.072 7.267 20.149 1.00 94.31 81 ILE A O 1
ATOM 589 N N . ARG A 1 82 ? -7.498 5.864 20.895 1.00 92.62 82 ARG A N 1
ATOM 590 C CA . ARG A 1 82 ? -6.577 6.932 21.293 1.00 92.62 82 ARG A CA 1
ATOM 591 C C . ARG A 1 82 ? -5.718 7.343 20.103 1.00 92.62 82 ARG A C 1
ATOM 593 O O . ARG A 1 82 ? -4.981 6.519 19.574 1.00 92.62 82 ARG A O 1
ATOM 600 N N . VAL A 1 83 ? -5.769 8.620 19.725 1.00 94.12 83 VAL A N 1
ATOM 601 C CA . VAL A 1 83 ? -4.940 9.180 18.637 1.00 94.12 83 VAL A CA 1
ATOM 602 C C . VAL A 1 83 ? -3.502 9.488 19.066 1.00 94.12 83 VAL A C 1
ATOM 604 O O . VAL A 1 83 ? -2.635 9.672 18.216 1.00 94.12 83 VAL A O 1
ATOM 607 N N . LYS A 1 84 ? -3.235 9.505 20.379 1.00 93.50 84 LYS A N 1
ATOM 608 C CA . LYS A 1 84 ? -1.895 9.619 20.967 1.00 93.50 84 LYS A CA 1
ATOM 609 C C . LYS A 1 84 ? -1.527 8.365 21.758 1.00 93.50 84 LYS A C 1
ATOM 611 O O . LYS A 1 84 ? -2.383 7.748 22.394 1.00 93.50 84 LYS A O 1
ATOM 616 N N . ASP A 1 85 ? -0.253 8.004 21.717 1.00 90.62 85 ASP A N 1
ATOM 617 C CA . ASP A 1 85 ? 0.330 6.919 22.493 1.00 90.62 85 ASP A CA 1
ATOM 618 C C . ASP A 1 85 ? 0.611 7.338 23.950 1.00 90.62 85 ASP A C 1
ATOM 620 O O . ASP A 1 85 ? 0.308 8.453 24.382 1.00 90.62 85 ASP A O 1
ATOM 624 N N . ALA A 1 86 ? 1.190 6.424 24.735 1.00 88.31 86 ALA A N 1
ATOM 625 C CA . ALA A 1 86 ? 1.533 6.677 26.137 1.00 88.31 86 ALA A CA 1
ATOM 626 C C . ALA A 1 86 ? 2.607 7.768 26.328 1.00 88.31 86 ALA A C 1
ATOM 628 O O . ALA A 1 86 ? 2.707 8.333 27.413 1.00 88.31 86 ALA A O 1
ATOM 629 N N . ASN A 1 87 ? 3.380 8.080 25.285 1.00 91.00 87 ASN A N 1
ATOM 630 C CA . ASN A 1 87 ? 4.417 9.111 25.289 1.00 91.00 87 ASN A CA 1
ATOM 631 C C . ASN A 1 87 ? 3.890 10.465 24.780 1.00 91.00 87 ASN A C 1
ATOM 633 O O . ASN A 1 87 ? 4.659 11.417 24.656 1.00 91.00 87 ASN A O 1
ATOM 637 N N . GLY A 1 88 ? 2.595 10.558 24.455 1.00 89.88 88 GLY A N 1
ATOM 638 C CA . GLY A 1 88 ? 1.972 11.753 23.891 1.00 89.88 88 GLY A CA 1
ATOM 639 C C . GLY A 1 88 ? 2.250 11.969 22.400 1.00 89.88 88 GLY A C 1
ATOM 640 O O . GLY A 1 88 ? 1.869 13.013 21.868 1.00 89.88 88 GLY A O 1
ATOM 641 N N . GLN A 1 89 ? 2.881 11.008 21.717 1.00 91.88 89 GLN A N 1
ATOM 642 C CA . GLN A 1 89 ? 3.110 11.053 20.272 1.00 91.88 89 GLN A CA 1
ATOM 643 C C . GLN A 1 89 ? 1.882 10.533 19.528 1.00 91.88 89 GLN A C 1
ATOM 645 O O . GLN A 1 89 ? 1.129 9.724 20.062 1.00 91.88 89 GLN A O 1
ATOM 650 N N . ILE A 1 90 ? 1.662 10.981 18.292 1.00 92.56 90 ILE A N 1
ATOM 651 C CA . ILE A 1 90 ? 0.573 10.447 17.462 1.00 92.56 90 ILE A CA 1
ATOM 652 C C . ILE A 1 90 ? 0.832 8.957 17.215 1.00 92.56 90 ILE A C 1
ATOM 654 O O . ILE A 1 90 ? 1.963 8.563 16.921 1.00 92.56 90 ILE A O 1
ATOM 658 N N . ILE A 1 91 ? -0.203 8.127 17.361 1.00 93.69 91 ILE A N 1
ATOM 659 C CA . ILE A 1 91 ? -0.055 6.682 17.180 1.00 93.69 91 ILE A CA 1
ATOM 660 C C . ILE A 1 91 ? 0.376 6.340 15.750 1.00 93.69 91 ILE A C 1
ATOM 662 O O . ILE A 1 91 ? 0.028 7.028 14.789 1.00 93.69 91 ILE A O 1
ATOM 666 N N . LYS A 1 92 ? 1.125 5.245 15.604 1.00 93.12 92 LYS A N 1
ATOM 667 C CA . LYS A 1 92 ? 1.566 4.770 14.291 1.00 93.12 92 LYS A CA 1
ATOM 668 C C . LYS A 1 92 ? 0.375 4.410 13.403 1.00 93.12 92 LYS A C 1
ATOM 670 O O . LYS A 1 92 ? -0.666 3.963 13.884 1.00 93.12 92 LYS A O 1
ATOM 675 N N . ALA A 1 93 ? 0.561 4.586 12.099 1.00 92.00 93 ALA A N 1
ATOM 676 C CA . ALA A 1 93 ? -0.484 4.415 11.099 1.00 92.00 93 ALA A CA 1
ATOM 677 C C . ALA A 1 93 ? -1.045 2.976 11.076 1.00 92.00 93 ALA A C 1
ATOM 679 O O . ALA A 1 93 ? -2.258 2.773 11.073 1.00 92.00 93 ALA A O 1
ATOM 680 N N . ASP A 1 94 ? -0.178 1.967 11.143 1.00 93.19 94 ASP A N 1
ATOM 681 C CA . ASP A 1 94 ? -0.578 0.560 11.244 1.00 93.19 94 ASP A CA 1
ATOM 682 C C . ASP A 1 94 ? -1.397 0.281 12.509 1.00 93.19 94 ASP A C 1
ATOM 684 O O . ASP A 1 94 ? -2.459 -0.335 12.433 1.00 93.19 94 ASP A O 1
ATOM 688 N N . GLN A 1 95 ? -0.957 0.793 13.660 1.00 94.00 95 GLN A N 1
ATOM 689 C CA . GLN A 1 95 ? -1.681 0.637 14.919 1.00 94.00 95 GLN A CA 1
ATOM 690 C C . GLN A 1 95 ? -3.045 1.336 14.892 1.00 94.00 95 GLN A C 1
ATOM 692 O O . GLN A 1 95 ? -4.018 0.789 15.406 1.00 94.00 95 GLN A O 1
ATOM 697 N N . LEU A 1 96 ? -3.135 2.524 14.288 1.00 93.94 96 LEU A N 1
ATOM 698 C CA . LEU A 1 96 ? -4.396 3.245 14.108 1.00 93.94 96 LEU A CA 1
ATOM 699 C C . LEU A 1 96 ? -5.394 2.409 13.306 1.00 93.94 96 LEU A C 1
ATOM 701 O O . LEU A 1 96 ? -6.546 2.275 13.714 1.00 93.94 96 LEU A O 1
ATOM 705 N N . LEU A 1 97 ? -4.942 1.813 12.202 1.00 93.25 97 LEU A N 1
ATOM 706 C CA . LEU A 1 97 ? -5.777 0.974 11.348 1.00 93.25 97 LEU A CA 1
ATOM 707 C C . LEU A 1 97 ? -6.235 -0.304 12.054 1.00 93.25 97 LEU A C 1
ATOM 709 O O . LEU A 1 97 ? -7.396 -0.682 11.929 1.00 93.25 97 LEU A O 1
ATOM 713 N N . ILE A 1 98 ? -5.347 -0.945 12.818 1.00 94.19 98 ILE A N 1
ATOM 714 C CA . ILE A 1 98 ? -5.672 -2.145 13.601 1.00 94.19 98 ILE A CA 1
ATOM 715 C C . ILE A 1 98 ? -6.687 -1.812 14.698 1.00 94.19 98 ILE A C 1
ATOM 717 O O . ILE A 1 98 ? -7.696 -2.499 14.820 1.00 94.19 98 ILE A O 1
ATOM 721 N N . ASN A 1 99 ? -6.467 -0.731 15.453 1.00 94.31 99 ASN A N 1
ATOM 722 C CA . ASN A 1 99 ? -7.408 -0.286 16.484 1.00 94.31 99 ASN A CA 1
ATOM 723 C C . ASN A 1 99 ? -8.785 -0.002 15.879 1.00 94.31 99 ASN A C 1
ATOM 725 O O . ASN A 1 99 ? -9.796 -0.425 16.424 1.00 94.31 99 ASN A O 1
ATOM 729 N N . LEU A 1 100 ? -8.816 0.665 14.725 1.00 93.06 100 LEU A N 1
ATOM 730 C CA . LEU A 1 100 ? -10.047 0.943 13.999 1.00 93.06 100 LEU A CA 1
ATOM 731 C C . LEU A 1 100 ? -10.755 -0.338 13.555 1.00 93.06 100 LEU A C 1
ATOM 733 O O . LEU A 1 100 ? -11.954 -0.468 13.778 1.00 93.06 100 LEU A O 1
ATOM 737 N N . ALA A 1 101 ? -10.019 -1.295 12.988 1.00 94.12 101 ALA A N 1
ATOM 738 C CA . ALA A 1 101 ? -10.548 -2.599 12.603 1.00 94.12 101 ALA A CA 1
ATOM 739 C C . ALA A 1 101 ? -11.171 -3.352 13.788 1.00 94.12 101 ALA A C 1
ATOM 741 O O . ALA A 1 101 ? -12.214 -3.982 13.619 1.00 94.12 101 ALA A O 1
ATOM 742 N N . SER A 1 102 ? -10.582 -3.255 14.983 1.00 94.25 102 SER A N 1
ATOM 743 C CA . SER A 1 102 ? -11.148 -3.825 16.209 1.00 94.25 102 SER A CA 1
ATOM 744 C C . SER A 1 102 ? -12.371 -3.052 16.721 1.00 94.25 102 SER A C 1
ATOM 746 O O . SER A 1 102 ? -13.351 -3.670 17.130 1.00 94.25 102 SER A O 1
ATOM 748 N N . SER A 1 103 ? -12.355 -1.718 16.668 1.00 92.88 103 SER A N 1
ATOM 749 C CA . SER A 1 103 ? -13.445 -0.870 17.175 1.00 92.88 103 SER A CA 1
ATOM 750 C C . SER A 1 103 ? -14.735 -0.964 16.363 1.00 92.88 103 SER A C 1
ATOM 752 O O . SER A 1 103 ? -15.809 -0.714 16.900 1.00 92.88 103 SER A O 1
ATOM 754 N N . VAL A 1 104 ? -14.654 -1.312 15.077 1.00 91.12 104 VAL A N 1
ATOM 755 C CA . VAL A 1 104 ? -15.833 -1.402 14.197 1.00 91.12 104 VAL A CA 1
ATOM 756 C C . VAL A 1 104 ? -16.494 -2.785 14.194 1.00 91.12 104 VAL A C 1
ATOM 758 O O . VAL A 1 104 ? -17.474 -3.007 13.477 1.00 91.12 104 VAL A O 1
ATOM 761 N N . GLN A 1 105 ? -15.976 -3.730 14.982 1.00 91.00 105 GLN A N 1
ATOM 762 C CA . GLN A 1 105 ? -16.527 -5.081 15.082 1.00 91.00 105 GLN A CA 1
ATOM 763 C C . GLN A 1 105 ? -17.914 -5.067 15.724 1.00 91.00 105 GLN A C 1
ATOM 765 O O . GLN A 1 105 ? -18.136 -4.427 16.748 1.00 91.00 105 GLN A O 1
ATOM 770 N N . GLY A 1 106 ? -18.863 -5.784 15.119 1.00 87.81 106 GLY A N 1
ATOM 771 C CA . GLY A 1 106 ? -20.243 -5.855 15.612 1.00 87.81 106 GLY A CA 1
ATOM 772 C C . GLY A 1 106 ? -21.068 -4.573 15.436 1.00 87.81 106 GLY A C 1
ATOM 773 O O . GLY A 1 106 ? -22.238 -4.568 15.807 1.00 87.81 106 GLY A O 1
ATOM 774 N N . ILE A 1 107 ? -20.504 -3.513 14.845 1.00 92.50 107 ILE A N 1
ATOM 775 C CA . ILE A 1 107 ? -21.243 -2.302 14.473 1.00 92.50 107 ILE A CA 1
ATOM 776 C C . ILE A 1 107 ? -21.931 -2.520 13.114 1.00 92.50 107 ILE A C 1
ATOM 778 O O . ILE A 1 107 ? -21.370 -3.149 12.204 1.00 92.50 107 ILE A O 1
ATOM 782 N N . GLU A 1 108 ? -23.152 -1.994 12.975 1.00 93.44 108 GLU A N 1
ATOM 783 C CA . GLU A 1 108 ? -23.916 -2.041 11.725 1.00 93.44 108 GLU A CA 1
ATOM 784 C C . GLU A 1 108 ? -23.115 -1.443 10.549 1.00 93.44 108 GLU A C 1
ATOM 786 O O . GLU A 1 108 ? -22.500 -0.380 10.706 1.00 93.44 108 GLU A O 1
ATOM 791 N N . PRO A 1 109 ? -23.095 -2.104 9.372 1.00 90.62 109 PRO A N 1
ATOM 792 C CA . PRO A 1 109 ? -22.310 -1.669 8.217 1.00 90.62 109 PRO A CA 1
ATOM 793 C C . PRO A 1 109 ? -22.499 -0.195 7.849 1.00 90.62 109 PRO A C 1
ATOM 795 O O . PRO A 1 109 ? -21.521 0.512 7.625 1.00 90.62 109 PRO A O 1
ATOM 798 N N . GLU A 1 110 ? -23.742 0.284 7.834 1.00 91.00 110 GLU A N 1
ATOM 799 C CA . GLU A 1 110 ? -24.111 1.640 7.428 1.00 91.00 110 GLU A CA 1
ATOM 800 C C . GLU A 1 110 ? -23.500 2.695 8.357 1.00 91.00 110 GLU A C 1
ATOM 802 O O . GLU A 1 110 ? -23.050 3.754 7.907 1.00 91.00 110 GLU A O 1
ATOM 807 N N . VAL A 1 111 ? -23.445 2.388 9.656 1.00 91.31 111 VAL A N 1
ATOM 808 C CA . VAL A 1 111 ? -22.847 3.254 10.677 1.00 91.31 111 VAL A CA 1
ATOM 809 C C . VAL A 1 111 ? -21.337 3.321 10.486 1.00 91.31 111 VAL A C 1
ATOM 811 O O . VAL A 1 111 ? -20.771 4.416 10.480 1.00 91.31 111 VAL A O 1
ATOM 814 N N . VAL A 1 112 ? -20.684 2.173 10.272 1.00 90.69 112 VAL A N 1
ATOM 815 C CA . VAL A 1 112 ? -19.235 2.136 10.039 1.00 90.69 112 VAL A CA 1
ATOM 816 C C . VAL A 1 112 ? -18.877 2.860 8.749 1.00 90.69 112 VAL A C 1
ATOM 818 O O . VAL A 1 112 ? -17.964 3.678 8.756 1.00 90.69 112 VAL A O 1
ATOM 821 N N . THR A 1 113 ? -19.605 2.622 7.657 1.00 89.88 113 THR A N 1
ATOM 822 C CA . THR A 1 113 ? -19.374 3.307 6.381 1.00 89.88 113 THR A CA 1
ATOM 823 C C . THR A 1 113 ? -19.440 4.818 6.555 1.00 89.88 113 THR A C 1
ATOM 825 O O . THR A 1 113 ? -18.484 5.493 6.196 1.00 89.88 113 THR A O 1
ATOM 828 N N . ARG A 1 114 ? -20.496 5.350 7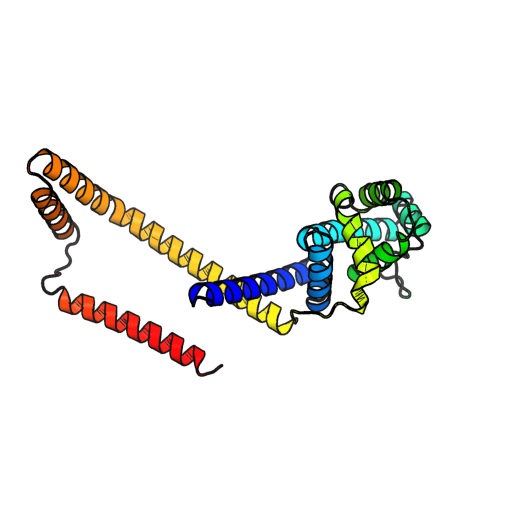.186 1.00 90.12 114 ARG A N 1
ATOM 829 C CA . ARG A 1 114 ? -20.628 6.795 7.428 1.00 90.12 114 ARG A CA 1
ATOM 830 C C . ARG A 1 114 ? -19.472 7.356 8.256 1.00 90.12 114 ARG A C 1
ATOM 832 O O . ARG A 1 114 ? -18.944 8.421 7.945 1.00 90.12 114 ARG A O 1
ATOM 839 N N . LEU A 1 115 ? -19.078 6.648 9.308 1.00 90.94 115 LEU A N 1
ATOM 840 C CA . LEU A 1 115 ? -17.967 7.046 10.165 1.00 90.94 115 LEU A CA 1
ATOM 841 C C . LEU A 1 115 ? -16.639 7.061 9.405 1.00 90.94 115 LEU A C 1
ATOM 843 O O . LEU A 1 115 ? -15.861 8.006 9.524 1.00 90.94 115 LEU A O 1
ATOM 847 N N . MET A 1 116 ? -16.411 6.052 8.567 1.00 91.38 116 MET A N 1
ATOM 848 C CA . MET A 1 116 ? -15.260 5.998 7.677 1.00 91.38 116 MET A CA 1
ATOM 849 C C . MET A 1 116 ? -15.298 7.109 6.627 1.00 91.38 116 MET A C 1
ATOM 851 O O . MET A 1 116 ? -14.244 7.659 6.316 1.00 91.38 116 MET A O 1
ATOM 855 N N . SER A 1 117 ? -16.471 7.516 6.133 1.00 90.56 117 SER A N 1
ATOM 856 C CA . SER A 1 117 ? -16.591 8.701 5.278 1.00 90.56 117 SER A CA 1
ATOM 857 C C . SER A 1 117 ? -16.156 9.974 6.009 1.00 90.56 117 SER A C 1
ATOM 859 O O . SER A 1 117 ? -15.526 10.843 5.412 1.00 90.56 117 SER A O 1
ATOM 861 N N . GLU A 1 118 ? -16.481 10.108 7.298 1.00 91.06 118 GLU A N 1
ATOM 862 C CA . GLU A 1 118 ? -16.105 11.281 8.095 1.00 91.06 118 GLU A CA 1
ATOM 863 C C . GLU A 1 118 ? -14.607 11.297 8.445 1.00 91.06 118 GLU A C 1
ATOM 865 O O . GLU A 1 118 ? -13.986 12.358 8.393 1.00 91.06 118 GLU A O 1
ATOM 870 N N . LEU A 1 119 ? -14.017 10.137 8.750 1.00 92.12 119 LEU A N 1
ATOM 871 C CA . LEU A 1 119 ? -12.609 10.007 9.152 1.00 92.12 119 LEU A CA 1
ATOM 872 C C . LEU A 1 119 ? -11.633 9.845 7.978 1.00 92.12 119 LEU A C 1
ATOM 874 O O . LEU A 1 119 ? -10.458 10.172 8.093 1.00 92.12 119 LEU A O 1
ATOM 878 N N . ALA A 1 120 ? -12.086 9.291 6.858 1.00 90.75 120 ALA A N 1
ATOM 879 C CA . ALA A 1 120 ? -11.242 8.949 5.716 1.00 90.75 120 ALA A CA 1
ATOM 880 C C . ALA A 1 120 ? -11.819 9.436 4.377 1.00 90.75 120 ALA A C 1
ATOM 882 O O . ALA A 1 120 ? -11.262 9.146 3.322 1.00 90.75 120 ALA A O 1
ATOM 883 N N . GLY A 1 121 ? -12.909 10.205 4.361 1.00 88.31 121 GLY A N 1
ATOM 884 C CA . GLY A 1 121 ? -13.518 10.688 3.120 1.00 88.31 121 GLY A CA 1
ATOM 885 C C . GLY A 1 121 ? -14.002 9.555 2.206 1.00 88.31 121 GLY A C 1
ATOM 886 O O . GLY A 1 121 ? -14.240 8.432 2.636 1.00 88.31 121 GLY A O 1
ATOM 887 N N . LYS A 1 122 ? -14.089 9.836 0.899 1.00 79.81 122 LYS A N 1
ATOM 888 C CA . LYS A 1 122 ? -14.607 8.900 -0.124 1.00 79.81 122 LYS A CA 1
ATOM 889 C C . LYS A 1 122 ? -13.868 7.555 -0.225 1.00 79.81 122 LYS A C 1
ATOM 891 O O . LYS A 1 122 ? -14.380 6.635 -0.857 1.00 79.81 122 LYS A O 1
ATOM 896 N N . SER A 1 123 ? -12.644 7.442 0.297 1.00 74.62 123 SER A N 1
ATOM 897 C CA . SER A 1 123 ? -11.923 6.162 0.305 1.00 74.62 123 SER A CA 1
ATOM 898 C C . SER A 1 123 ? -12.379 5.257 1.456 1.00 74.62 123 SER A C 1
ATOM 900 O O . SER A 1 123 ? -12.310 4.040 1.323 1.00 74.62 123 SER A O 1
ATOM 902 N N . GLY A 1 124 ? -12.915 5.831 2.541 1.00 73.44 124 GLY A N 1
ATOM 903 C CA . GLY A 1 124 ? -13.397 5.095 3.710 1.00 73.44 124 GLY A CA 1
ATOM 904 C C . GLY A 1 124 ? -14.586 4.173 3.426 1.00 73.44 124 GLY A C 1
ATOM 905 O O . GLY A 1 124 ? -14.675 3.096 4.009 1.00 73.44 124 GLY A O 1
ATOM 906 N N . ASP A 1 125 ? -15.450 4.534 2.476 1.00 75.62 125 ASP A N 1
ATOM 907 C CA . ASP A 1 125 ? -16.680 3.781 2.183 1.00 75.62 125 ASP A CA 1
ATOM 908 C C . ASP A 1 125 ? -16.408 2.370 1.643 1.00 75.62 125 ASP A C 1
ATOM 910 O O . ASP A 1 125 ? -17.233 1.469 1.784 1.00 75.62 125 ASP A O 1
ATOM 914 N N . ARG A 1 126 ? -15.238 2.176 1.025 1.00 79.81 126 ARG A N 1
ATOM 915 C CA . ARG A 1 126 ? -14.854 0.934 0.342 1.00 79.81 126 ARG A CA 1
ATOM 916 C C . ARG A 1 126 ? -14.040 -0.022 1.208 1.00 79.81 126 ARG A C 1
ATOM 918 O O . ARG A 1 126 ? -13.784 -1.144 0.792 1.00 79.81 126 ARG A O 1
ATOM 925 N N . VAL A 1 127 ? -13.643 0.399 2.407 1.00 86.12 127 VAL A N 1
ATOM 926 C CA . VAL A 1 127 ? -12.662 -0.335 3.220 1.00 86.12 127 VAL A CA 1
ATOM 927 C C . VAL A 1 127 ? -13.302 -1.187 4.322 1.00 86.12 127 VAL A C 1
ATOM 929 O O . VAL A 1 127 ? -12.609 -1.936 5.004 1.00 86.12 127 VAL A O 1
ATOM 932 N N . LEU A 1 128 ? -14.625 -1.106 4.504 1.00 91.12 128 LEU A N 1
ATOM 933 C CA . LEU A 1 128 ? -15.334 -1.861 5.539 1.00 91.12 128 LEU A CA 1
ATOM 934 C C . LEU A 1 128 ? -15.081 -3.384 5.467 1.00 91.12 128 LEU A C 1
ATOM 936 O O . LEU A 1 128 ? -14.769 -3.956 6.515 1.00 91.12 128 LEU A O 1
ATOM 940 N N . PRO A 1 129 ? -15.159 -4.054 4.295 1.00 92.00 129 PRO A N 1
ATOM 941 C CA . PRO A 1 129 ? -14.838 -5.480 4.205 1.00 92.00 129 PRO A CA 1
ATOM 942 C C . PRO A 1 129 ? -13.417 -5.783 4.693 1.00 92.00 129 PRO A C 1
ATOM 944 O O . PRO A 1 129 ? -13.216 -6.702 5.483 1.00 92.00 129 PRO A O 1
ATOM 947 N N . PHE A 1 130 ? -12.448 -4.948 4.309 1.00 94.81 130 PHE A N 1
ATOM 948 C CA . PHE A 1 130 ? -11.067 -5.066 4.765 1.00 94.81 130 PHE A CA 1
ATOM 949 C C . PHE A 1 130 ? -10.936 -4.908 6.281 1.00 94.81 130 PHE A C 1
ATOM 951 O O . PHE A 1 130 ? -10.265 -5.719 6.904 1.00 94.81 130 PHE A O 1
ATOM 958 N N . LEU A 1 131 ? -11.573 -3.906 6.897 1.00 94.06 131 LEU A N 1
ATOM 959 C CA . LEU A 1 131 ? -11.490 -3.699 8.351 1.00 94.06 131 LEU A CA 1
ATOM 960 C C . LEU A 1 131 ? -12.036 -4.900 9.130 1.00 94.06 131 LEU A C 1
ATOM 962 O O . LEU A 1 131 ? -11.474 -5.271 10.160 1.00 94.06 131 LEU A O 1
ATOM 966 N N . ARG A 1 132 ? -13.102 -5.531 8.626 1.00 92.69 132 ARG A N 1
ATOM 967 C CA . ARG A 1 132 ? -13.658 -6.742 9.238 1.00 92.69 132 ARG A CA 1
ATOM 968 C C . ARG A 1 132 ? -12.677 -7.906 9.148 1.00 92.69 132 ARG A C 1
ATOM 970 O O . ARG A 1 132 ? -12.315 -8.471 10.178 1.00 92.69 132 ARG A O 1
ATOM 977 N N . GLU A 1 133 ? -12.168 -8.183 7.951 1.00 94.00 133 GLU A N 1
ATOM 978 C CA . GLU A 1 133 ? -11.217 -9.277 7.739 1.00 94.00 133 GLU A CA 1
ATOM 979 C C . GLU A 1 133 ? -9.853 -9.039 8.393 1.00 94.00 133 GLU A C 1
ATOM 981 O O . GLU A 1 133 ? -9.197 -9.993 8.809 1.00 94.00 133 GLU A O 1
ATOM 986 N N . LEU A 1 134 ? -9.414 -7.786 8.525 1.00 94.25 134 LEU A N 1
ATOM 987 C CA . LEU A 1 134 ? -8.146 -7.449 9.167 1.00 94.25 134 LEU A CA 1
ATOM 988 C C . LEU A 1 134 ? -8.147 -7.895 10.624 1.00 94.25 134 LEU A C 1
ATOM 990 O O . LEU A 1 134 ? -7.194 -8.527 11.068 1.00 94.25 134 LEU A O 1
ATOM 994 N N . ASN A 1 135 ? -9.221 -7.618 11.357 1.00 88.81 135 ASN A N 1
ATOM 995 C CA . ASN A 1 135 ? -9.318 -8.023 12.754 1.00 88.81 135 ASN A CA 1
ATOM 996 C C . ASN A 1 135 ? -9.351 -9.553 12.920 1.00 88.81 135 ASN A C 1
ATOM 998 O O . ASN A 1 135 ? -8.784 -10.079 13.872 1.00 88.81 135 ASN A O 1
ATOM 1002 N N . GLU A 1 136 ? -9.989 -10.262 11.988 1.00 89.00 136 GLU A N 1
ATOM 1003 C CA . GLU A 1 136 ? -10.130 -11.722 12.034 1.00 89.00 136 GLU A CA 1
ATOM 1004 C C . GLU A 1 136 ? -8.852 -12.458 11.616 1.00 89.00 136 GLU A C 1
ATOM 1006 O O . GLU A 1 136 ? -8.499 -13.476 12.205 1.00 89.00 136 GLU A O 1
ATOM 1011 N N . ARG A 1 137 ? -8.156 -11.962 10.587 1.00 91.06 137 ARG A N 1
ATOM 1012 C CA . ARG A 1 137 ? -7.122 -12.730 9.876 1.00 91.06 137 ARG A CA 1
ATOM 1013 C C . ARG A 1 137 ? -5.702 -12.264 10.142 1.00 91.06 137 ARG A C 1
ATOM 1015 O O . ARG A 1 137 ? -4.760 -12.977 9.791 1.00 91.06 137 ARG A O 1
ATOM 1022 N N . LEU A 1 138 ? -5.500 -11.067 10.696 1.00 90.38 138 LEU A N 1
ATOM 1023 C CA . LEU A 1 138 ? -4.161 -10.478 10.767 1.00 90.38 138 LEU A CA 1
ATOM 1024 C C . LEU A 1 138 ? -3.188 -11.356 11.563 1.00 90.38 138 LEU A C 1
ATOM 1026 O O . LEU A 1 138 ? -2.060 -11.548 11.113 1.00 90.38 138 LEU A O 1
ATOM 1030 N N . SER A 1 139 ? -3.609 -11.922 12.697 1.00 87.50 139 SER A N 1
ATOM 1031 C CA . SER A 1 139 ? -2.780 -12.802 13.542 1.00 87.50 139 SER A CA 1
ATOM 1032 C C . SER A 1 139 ? -2.279 -14.051 12.809 1.00 87.50 139 SER A C 1
ATOM 1034 O O . SER A 1 139 ? -1.156 -14.486 13.047 1.00 87.50 139 SER A O 1
ATOM 1036 N N . GLU A 1 140 ? -3.074 -14.588 11.887 1.00 88.94 140 GLU A N 1
ATOM 1037 C CA . GLU A 1 140 ? -2.766 -15.792 11.103 1.00 88.94 140 GLU A CA 1
ATOM 1038 C C . GLU A 1 140 ? -2.052 -15.470 9.779 1.00 88.94 140 GLU A C 1
ATOM 1040 O O . GLU A 1 140 ? -1.508 -16.345 9.099 1.00 88.94 140 GLU A O 1
ATOM 1045 N N . THR A 1 141 ? -2.029 -14.193 9.395 1.00 90.75 141 THR A N 1
ATOM 1046 C CA . THR A 1 141 ? -1.453 -13.746 8.132 1.00 90.75 141 THR A CA 1
ATOM 1047 C C . THR A 1 141 ? 0.042 -13.488 8.284 1.00 90.75 141 THR A C 1
ATOM 1049 O O . THR A 1 141 ? 0.461 -12.492 8.872 1.00 90.75 141 THR A O 1
ATOM 1052 N N . ASN A 1 142 ? 0.863 -14.349 7.683 1.00 92.56 142 ASN A N 1
ATOM 1053 C CA . ASN A 1 142 ? 2.313 -14.152 7.597 1.00 92.56 142 ASN A CA 1
ATOM 1054 C C . ASN A 1 142 ? 2.693 -13.173 6.478 1.00 92.56 142 ASN A C 1
ATOM 1056 O O . ASN A 1 142 ? 2.049 -13.151 5.425 1.00 92.56 142 ASN A O 1
ATOM 1060 N N . ALA A 1 143 ? 3.773 -12.412 6.665 1.00 92.12 143 ALA A N 1
ATOM 1061 C CA . ALA A 1 143 ? 4.355 -11.607 5.593 1.00 92.12 143 ALA A CA 1
ATOM 1062 C C . ALA A 1 143 ? 4.885 -12.513 4.469 1.00 92.12 143 ALA A C 1
ATOM 1064 O O . ALA A 1 143 ? 5.405 -13.597 4.727 1.00 92.12 143 ALA A O 1
ATOM 1065 N N . THR A 1 144 ? 4.728 -12.088 3.216 1.00 90.19 144 THR A N 1
ATOM 1066 C CA . THR A 1 144 ? 5.304 -12.788 2.045 1.00 90.19 144 THR A CA 1
ATOM 1067 C C . THR A 1 144 ? 6.493 -12.075 1.443 1.00 90.19 144 THR A C 1
ATOM 1069 O O . THR A 1 144 ? 7.246 -12.692 0.697 1.00 90.19 144 THR A O 1
ATOM 1072 N N . ILE A 1 145 ? 6.643 -10.789 1.737 1.00 90.88 145 ILE A N 1
ATOM 1073 C CA . ILE A 1 145 ? 7.714 -9.952 1.222 1.00 90.88 145 ILE A CA 1
ATOM 1074 C C . ILE A 1 145 ? 8.446 -9.345 2.410 1.00 90.88 145 ILE A C 1
ATOM 1076 O O . ILE A 1 145 ? 7.817 -8.813 3.324 1.00 90.88 145 ILE A O 1
ATOM 1080 N N . THR A 1 146 ? 9.769 -9.475 2.383 1.00 93.06 146 THR A N 1
ATOM 1081 C CA . THR A 1 146 ? 10.677 -8.879 3.361 1.00 93.06 146 THR A CA 1
ATOM 1082 C C . THR A 1 146 ? 11.133 -7.506 2.887 1.00 93.06 146 THR A C 1
ATOM 1084 O O . THR A 1 146 ? 11.169 -7.232 1.683 1.00 93.06 146 THR A O 1
ATOM 1087 N N . GLU A 1 147 ? 11.547 -6.659 3.820 1.00 91.44 147 GLU A N 1
ATOM 1088 C CA . GLU A 1 147 ? 12.131 -5.352 3.539 1.00 91.44 147 GLU A CA 1
ATOM 1089 C C . GLU A 1 147 ? 13.347 -5.468 2.609 1.00 91.44 147 GLU A C 1
ATOM 1091 O O . GLU A 1 147 ? 13.421 -4.777 1.592 1.00 91.44 147 GLU A O 1
ATOM 1096 N N . GLN A 1 148 ? 14.254 -6.413 2.880 1.00 90.56 148 GLN A N 1
ATOM 1097 C CA . GLN A 1 148 ? 15.444 -6.628 2.052 1.00 90.56 148 GLN A CA 1
ATOM 1098 C C . GLN A 1 148 ? 15.092 -6.986 0.599 1.00 90.56 148 GLN A C 1
ATOM 1100 O O . GLN A 1 148 ? 15.730 -6.491 -0.339 1.00 90.56 148 GLN A O 1
ATOM 1105 N N . PHE A 1 149 ? 14.077 -7.835 0.397 1.00 90.06 149 PHE A N 1
ATOM 1106 C CA . PHE A 1 149 ? 13.595 -8.152 -0.945 1.00 90.06 149 PHE A CA 1
ATOM 1107 C C . PHE A 1 149 ? 12.972 -6.921 -1.603 1.00 90.06 149 PHE A C 1
ATOM 1109 O O . PHE A 1 149 ? 13.323 -6.614 -2.736 1.00 90.06 149 PHE A O 1
ATOM 1116 N N . ALA A 1 150 ? 12.107 -6.187 -0.900 1.00 92.75 150 ALA A N 1
ATOM 1117 C CA . ALA A 1 150 ? 11.438 -5.003 -1.432 1.00 92.75 150 ALA A CA 1
ATOM 1118 C C . ALA A 1 150 ? 12.421 -3.897 -1.853 1.00 92.75 150 ALA A C 1
ATOM 1120 O O . ALA A 1 150 ? 12.262 -3.322 -2.927 1.00 92.75 150 ALA A O 1
ATOM 1121 N N . ILE A 1 151 ? 13.477 -3.648 -1.069 1.00 85.94 151 ILE A N 1
ATOM 1122 C CA . ILE A 1 151 ? 14.548 -2.698 -1.420 1.00 85.94 151 ILE A CA 1
ATOM 1123 C C . ILE A 1 151 ? 15.259 -3.134 -2.706 1.00 85.94 151 ILE A C 1
ATOM 1125 O O . ILE A 1 151 ? 15.457 -2.333 -3.620 1.00 85.94 151 ILE A O 1
ATOM 1129 N N . SER A 1 152 ? 15.620 -4.415 -2.795 1.00 83.50 152 SER A N 1
ATOM 1130 C CA . SER A 1 152 ? 16.313 -4.966 -3.967 1.00 83.50 152 SER A CA 1
ATOM 1131 C C . SER A 1 152 ? 15.419 -4.932 -5.210 1.00 83.50 152 SER A C 1
ATOM 1133 O O . SER A 1 152 ? 15.855 -4.554 -6.297 1.00 83.50 152 SER A O 1
ATOM 1135 N N . ALA A 1 153 ? 14.144 -5.275 -5.032 1.00 86.56 153 ALA A N 1
ATOM 1136 C CA . ALA A 1 153 ? 13.131 -5.263 -6.069 1.00 86.56 153 ALA A CA 1
ATOM 1137 C C . ALA A 1 153 ? 12.872 -3.843 -6.585 1.00 86.56 153 ALA A C 1
ATOM 1139 O O . ALA A 1 153 ? 12.834 -3.640 -7.795 1.00 86.56 153 ALA A O 1
ATOM 1140 N N . LYS A 1 154 ? 12.796 -2.850 -5.689 1.00 89.94 154 LYS A N 1
ATOM 1141 C CA . LYS A 1 154 ? 12.700 -1.433 -6.054 1.00 89.94 154 LYS A CA 1
ATOM 1142 C C . LYS A 1 154 ? 13.889 -0.980 -6.898 1.00 89.94 154 LYS A C 1
ATOM 1144 O O . LYS A 1 154 ? 13.689 -0.392 -7.954 1.00 89.94 154 LYS A O 1
ATOM 1149 N N . ALA A 1 155 ? 15.115 -1.284 -6.470 1.00 77.69 155 ALA A N 1
ATOM 1150 C CA . ALA A 1 155 ? 16.311 -0.912 -7.224 1.00 77.69 155 ALA A CA 1
ATOM 1151 C C . ALA A 1 155 ? 16.319 -1.533 -8.633 1.00 77.69 155 ALA A C 1
ATOM 1153 O O . ALA A 1 155 ? 16.678 -0.871 -9.607 1.00 77.69 155 ALA A O 1
ATOM 1154 N N . TYR A 1 156 ? 15.898 -2.794 -8.755 1.00 78.62 156 TYR A N 1
ATOM 1155 C CA . TYR A 1 156 ? 15.758 -3.447 -10.054 1.00 78.62 156 TYR A CA 1
ATOM 1156 C C . TYR A 1 156 ? 14.669 -2.793 -10.917 1.00 78.62 156 TYR A C 1
ATOM 1158 O O . TYR A 1 156 ? 14.926 -2.478 -12.078 1.00 78.62 156 TYR A O 1
ATOM 1166 N N . ASP A 1 157 ? 13.475 -2.574 -10.362 1.00 83.38 157 ASP A N 1
ATOM 1167 C CA . ASP A 1 157 ? 12.330 -1.979 -11.061 1.00 83.38 157 ASP A CA 1
ATOM 1168 C C . ASP A 1 157 ? 12.656 -0.562 -11.567 1.00 83.38 157 ASP A C 1
ATOM 1170 O O . ASP A 1 157 ? 12.434 -0.250 -12.741 1.00 83.38 157 ASP A O 1
ATOM 1174 N N . ASP A 1 158 ? 13.304 0.257 -10.734 1.00 79.00 158 ASP A N 1
ATOM 1175 C CA . ASP A 1 158 ? 13.776 1.593 -11.103 1.00 79.00 158 ASP A CA 1
ATOM 1176 C C . ASP A 1 158 ? 14.826 1.525 -12.235 1.00 79.00 158 ASP A C 1
ATOM 1178 O O . ASP A 1 158 ? 14.720 2.251 -13.230 1.00 79.00 158 ASP A O 1
ATOM 1182 N N . ASN A 1 159 ? 15.789 0.597 -12.166 1.00 70.38 159 ASN A N 1
ATOM 1183 C CA . ASN A 1 159 ? 16.769 0.384 -13.239 1.00 70.38 159 ASN A CA 1
ATOM 1184 C C . ASN A 1 159 ? 16.111 -0.065 -14.556 1.00 70.38 159 ASN A C 1
ATOM 1186 O O . ASN A 1 159 ? 16.494 0.409 -15.628 1.00 70.38 159 ASN A O 1
ATOM 1190 N N . MET A 1 160 ? 15.105 -0.943 -14.507 1.00 73.44 160 MET A N 1
ATOM 1191 C CA . MET A 1 160 ? 14.377 -1.379 -15.704 1.00 73.44 160 MET A CA 1
ATOM 1192 C C . MET A 1 160 ? 13.549 -0.250 -16.322 1.00 73.44 160 MET A C 1
ATOM 1194 O O . MET A 1 160 ? 13.522 -0.115 -17.549 1.00 73.44 160 MET A O 1
ATOM 1198 N N . LYS A 1 161 ? 12.921 0.605 -15.505 1.00 75.75 161 LYS A N 1
ATOM 1199 C CA . LYS A 1 161 ? 12.229 1.817 -15.976 1.00 75.75 161 LYS A CA 1
ATOM 1200 C C . LYS A 1 161 ? 13.192 2.773 -16.681 1.00 75.75 161 LYS A C 1
ATOM 1202 O O . LYS A 1 161 ? 12.854 3.300 -17.747 1.00 75.75 161 LYS A O 1
ATOM 1207 N N . LEU A 1 162 ? 14.398 2.963 -16.139 1.00 64.50 162 LEU A N 1
ATOM 1208 C CA . LEU A 1 162 ? 15.447 3.776 -16.764 1.00 64.50 162 LEU A CA 1
ATOM 1209 C C . LEU A 1 162 ? 15.916 3.178 -18.095 1.00 64.50 162 LEU A C 1
ATOM 1211 O O . LEU A 1 162 ? 15.951 3.889 -19.101 1.00 64.50 162 LEU A O 1
ATOM 1215 N N . LEU A 1 163 ? 16.207 1.874 -18.136 1.00 58.59 163 LEU A N 1
ATOM 1216 C CA . LEU A 1 163 ? 16.595 1.184 -19.370 1.00 58.59 163 LEU A CA 1
ATOM 1217 C C . LEU A 1 163 ? 15.505 1.265 -20.438 1.00 58.59 163 LEU A C 1
ATOM 1219 O O . LEU A 1 163 ? 15.795 1.600 -21.583 1.00 58.59 163 LEU A O 1
ATOM 1223 N N . THR A 1 164 ? 14.248 1.019 -20.066 1.00 65.50 164 THR A N 1
ATOM 1224 C CA . THR A 1 164 ? 13.102 1.117 -20.981 1.00 65.50 164 THR A CA 1
ATOM 1225 C C . THR A 1 164 ? 12.949 2.539 -21.512 1.00 65.50 164 THR A C 1
ATOM 1227 O O . THR A 1 164 ? 12.724 2.743 -22.702 1.00 65.50 164 THR A O 1
ATOM 1230 N N . SER A 1 165 ? 13.134 3.546 -20.657 1.00 64.50 165 SER A N 1
ATOM 1231 C CA . SER A 1 165 ? 13.090 4.953 -21.062 1.00 64.50 165 SER A CA 1
ATOM 1232 C C . SER A 1 165 ? 14.208 5.304 -22.048 1.00 64.50 165 SER A C 1
ATOM 1234 O O . SER A 1 165 ? 13.941 5.963 -23.056 1.00 64.50 165 SER A O 1
ATOM 1236 N N . ALA A 1 166 ? 15.432 4.825 -21.801 1.00 52.69 166 ALA A N 1
ATOM 1237 C CA . ALA A 1 166 ? 16.578 5.006 -22.689 1.00 52.69 166 ALA A CA 1
ATOM 1238 C C . ALA A 1 166 ? 16.394 4.272 -24.028 1.00 52.69 166 ALA A C 1
ATOM 1240 O O . ALA A 1 166 ? 16.626 4.855 -25.085 1.00 52.69 166 ALA A O 1
ATOM 1241 N N . ALA A 1 167 ? 15.901 3.032 -24.005 1.00 51.03 167 ALA A N 1
ATOM 1242 C CA . ALA A 1 167 ? 15.579 2.266 -25.206 1.00 51.03 167 ALA A CA 1
ATOM 1243 C C . ALA A 1 167 ? 14.474 2.943 -26.027 1.00 51.03 167 ALA A C 1
ATOM 1245 O O . ALA A 1 167 ? 14.600 3.076 -27.241 1.00 51.03 167 ALA A O 1
ATOM 1246 N N . ASN A 1 168 ? 13.421 3.444 -25.375 1.00 59.72 168 ASN A N 1
ATOM 1247 C CA . ASN A 1 168 ? 12.368 4.209 -26.038 1.00 59.72 168 ASN A CA 1
ATOM 1248 C C . ASN A 1 168 ? 12.911 5.514 -26.637 1.00 59.72 168 ASN A C 1
ATOM 1250 O O . ASN A 1 168 ? 12.475 5.911 -27.712 1.00 59.72 168 ASN A O 1
ATOM 1254 N N . ALA A 1 169 ? 13.857 6.187 -25.973 1.00 56.97 169 ALA A N 1
ATOM 1255 C CA . ALA A 1 169 ? 14.526 7.364 -26.528 1.00 56.97 169 ALA A CA 1
ATOM 1256 C C . ALA A 1 169 ? 15.348 7.015 -27.771 1.00 56.97 169 ALA A C 1
ATOM 1258 O O . ALA A 1 169 ? 15.182 7.662 -28.800 1.00 56.97 169 ALA A O 1
ATOM 1259 N N . PHE A 1 170 ? 16.143 5.947 -27.705 1.00 51.47 170 PHE A N 1
ATOM 1260 C CA . PHE A 1 170 ? 16.884 5.428 -28.850 1.00 51.47 170 PHE A CA 1
ATOM 1261 C C . PHE A 1 170 ? 15.957 5.065 -30.019 1.00 51.47 170 PHE A C 1
ATOM 1263 O O . PHE A 1 170 ? 16.213 5.466 -31.147 1.00 51.47 170 PHE A O 1
ATOM 1270 N N . TRP A 1 171 ? 14.846 4.366 -29.768 1.00 51.62 171 TRP A N 1
ATOM 1271 C CA . TRP A 1 171 ? 13.877 4.032 -30.814 1.00 51.62 171 TRP A CA 1
ATOM 1272 C C . TRP A 1 171 ? 13.178 5.261 -31.391 1.00 51.62 171 TRP A C 1
ATOM 1274 O O . TRP A 1 171 ? 12.922 5.295 -32.592 1.00 51.62 171 TRP A O 1
ATOM 1284 N N . ARG A 1 172 ? 12.891 6.288 -30.584 1.00 60.91 172 ARG A N 1
ATOM 1285 C CA . ARG A 1 172 ? 12.376 7.572 -31.085 1.00 60.91 172 ARG A CA 1
ATOM 1286 C C . ARG A 1 172 ? 13.390 8.284 -31.977 1.00 60.91 172 ARG A C 1
ATOM 1288 O O . ARG A 1 172 ? 13.004 8.768 -33.029 1.00 60.91 172 ARG A O 1
ATOM 1295 N N . GLU A 1 173 ? 14.662 8.312 -31.592 1.00 55.31 173 GLU A N 1
ATOM 1296 C CA . GLU A 1 173 ? 15.758 8.873 -32.397 1.00 55.31 173 GLU A CA 1
ATOM 1297 C C . GLU A 1 173 ? 15.907 8.110 -33.722 1.00 55.31 173 GLU A C 1
ATOM 1299 O O . GLU A 1 173 ? 15.952 8.692 -34.805 1.00 55.31 173 GLU A O 1
ATOM 1304 N N . LEU A 1 174 ? 15.921 6.778 -33.639 1.00 54.38 174 LEU A N 1
ATOM 1305 C CA . LEU A 1 174 ? 16.050 5.900 -34.790 1.00 54.38 174 LEU A CA 1
ATOM 1306 C C . LEU A 1 174 ? 14.853 6.039 -35.728 1.00 54.38 174 LEU A C 1
ATOM 1308 O O . LEU A 1 174 ? 15.039 6.123 -36.932 1.00 54.38 174 LEU A O 1
ATOM 1312 N N . THR A 1 175 ? 13.629 6.097 -35.204 1.00 57.53 175 THR A N 1
ATOM 1313 C CA . THR A 1 175 ? 12.438 6.326 -36.029 1.00 57.53 175 THR A CA 1
ATOM 1314 C C . THR A 1 175 ? 12.419 7.745 -36.579 1.00 57.53 175 THR A C 1
ATOM 1316 O O . THR A 1 175 ? 12.229 7.891 -37.769 1.00 57.53 175 THR A O 1
ATOM 1319 N N . ALA A 1 176 ? 12.720 8.796 -35.822 1.00 64.88 176 ALA A N 1
ATOM 1320 C CA . ALA A 1 176 ? 12.786 10.152 -36.376 1.00 64.88 176 ALA A CA 1
ATOM 1321 C C . ALA A 1 176 ? 13.759 10.266 -37.570 1.00 64.88 176 ALA A C 1
ATOM 1323 O O . ALA A 1 176 ? 13.441 10.932 -38.555 1.00 64.88 176 ALA A O 1
ATOM 1324 N N . ASN A 1 177 ? 14.894 9.561 -37.515 1.00 56.41 177 ASN A N 1
ATOM 1325 C CA . ASN A 1 177 ? 15.935 9.620 -38.544 1.00 56.41 177 ASN A CA 1
ATOM 1326 C C . ASN A 1 177 ? 15.782 8.569 -39.665 1.00 56.41 177 ASN A C 1
ATOM 1328 O O . ASN A 1 177 ? 16.146 8.844 -40.806 1.00 56.41 177 ASN A O 1
ATOM 1332 N N . LEU A 1 178 ? 15.236 7.379 -39.382 1.00 58.19 178 LEU A N 1
ATOM 1333 C CA . LEU A 1 178 ? 15.034 6.300 -40.366 1.00 58.19 178 LEU A CA 1
ATOM 1334 C C . LEU A 1 178 ? 13.609 6.224 -40.921 1.00 58.19 178 LEU A C 1
ATOM 1336 O O . LEU A 1 178 ? 13.406 5.579 -41.946 1.00 58.19 178 LEU A O 1
ATOM 1340 N N . LEU A 1 179 ? 12.614 6.858 -40.295 1.00 64.00 179 LEU A N 1
ATOM 1341 C CA . LEU A 1 179 ? 11.229 6.849 -40.777 1.00 64.00 179 LEU A CA 1
ATOM 1342 C C . LEU A 1 179 ? 11.109 7.405 -42.200 1.00 64.00 179 LEU A C 1
ATOM 1344 O O . LEU A 1 179 ? 10.397 6.779 -42.976 1.00 64.00 179 LEU A O 1
ATOM 1348 N N . PRO A 1 180 ? 11.824 8.473 -42.612 1.00 66.19 180 PRO A N 1
ATOM 1349 C CA . PRO A 1 180 ? 11.818 8.897 -44.011 1.00 66.19 180 PRO A CA 1
ATOM 1350 C C . PRO A 1 180 ? 12.309 7.802 -44.970 1.00 66.19 180 PRO A C 1
ATOM 1352 O O . PRO A 1 180 ? 11.690 7.578 -46.008 1.00 66.19 180 PRO A O 1
ATOM 1355 N N . ALA A 1 181 ? 13.365 7.066 -44.606 1.00 60.41 181 ALA A N 1
ATOM 1356 C CA . ALA A 1 181 ? 13.888 5.962 -45.412 1.00 60.41 181 ALA A CA 1
ATOM 1357 C C . ALA A 1 181 ? 12.909 4.776 -45.453 1.00 60.41 181 ALA A C 1
ATOM 1359 O O . ALA A 1 181 ? 12.640 4.231 -46.521 1.00 60.41 181 ALA A O 1
ATOM 1360 N N . LEU A 1 182 ? 12.313 4.416 -44.312 1.00 58.69 182 LEU A N 1
ATOM 1361 C CA . LEU A 1 182 ? 11.292 3.368 -44.222 1.00 58.69 182 LEU A CA 1
ATOM 1362 C C . LEU A 1 182 ? 10.042 3.724 -45.036 1.00 58.69 182 LEU A C 1
ATOM 1364 O O . LEU A 1 182 ? 9.544 2.869 -45.761 1.00 58.69 182 LEU A O 1
ATOM 1368 N N . VAL A 1 183 ? 9.589 4.981 -44.982 1.00 65.88 183 VAL A N 1
ATOM 1369 C CA . VAL A 1 183 ? 8.472 5.491 -45.792 1.00 65.88 183 VAL A CA 1
ATOM 1370 C C . VAL A 1 183 ? 8.807 5.404 -47.279 1.00 65.88 183 VAL A C 1
ATOM 1372 O O . VAL A 1 183 ? 8.008 4.856 -48.033 1.00 65.88 183 VAL A O 1
ATOM 1375 N N . ARG A 1 184 ? 10.001 5.847 -47.702 1.00 60.38 184 ARG A N 1
ATOM 1376 C CA . ARG A 1 184 ? 10.450 5.727 -49.103 1.00 60.38 184 ARG A CA 1
ATOM 1377 C C . ARG A 1 184 ? 10.465 4.277 -49.571 1.00 60.38 184 ARG A C 1
ATOM 1379 O O . ARG A 1 184 ? 9.956 3.985 -50.644 1.00 60.38 184 ARG A O 1
ATOM 1386 N N . ILE A 1 185 ? 10.989 3.360 -48.763 1.00 56.19 185 ILE A N 1
ATOM 1387 C CA . ILE A 1 185 ? 11.000 1.925 -49.075 1.00 56.19 185 ILE A CA 1
ATOM 1388 C C . ILE A 1 185 ? 9.572 1.399 -49.230 1.00 56.19 185 ILE A C 1
ATOM 1390 O O . ILE A 1 185 ? 9.277 0.717 -50.209 1.00 56.19 185 ILE A O 1
ATOM 1394 N N . THR A 1 186 ? 8.666 1.737 -48.308 1.00 58.22 186 THR A N 1
ATOM 1395 C CA . THR A 1 186 ? 7.270 1.291 -48.385 1.00 58.22 186 THR A CA 1
ATOM 1396 C C . THR A 1 186 ? 6.502 1.915 -49.551 1.00 58.22 186 THR A C 1
ATOM 1398 O O . THR A 1 186 ? 5.700 1.216 -50.167 1.00 58.22 186 THR A O 1
ATOM 1401 N N . ASP A 1 187 ? 6.776 3.173 -49.909 1.00 67.56 187 ASP A N 1
ATOM 1402 C CA . ASP A 1 187 ? 6.184 3.852 -51.070 1.00 67.56 187 ASP A CA 1
ATOM 1403 C C . ASP A 1 187 ? 6.661 3.224 -52.383 1.00 67.56 187 ASP A C 1
ATOM 1405 O O . ASP A 1 187 ? 5.850 2.930 -53.263 1.00 67.56 187 ASP A O 1
ATOM 1409 N N . GLU A 1 188 ? 7.962 2.956 -52.504 1.00 55.81 188 GLU A N 1
ATOM 1410 C CA . GLU A 1 188 ? 8.543 2.271 -53.662 1.00 55.81 188 GLU A CA 1
ATOM 1411 C C . GLU A 1 188 ? 8.008 0.834 -53.788 1.00 55.81 188 GLU A C 1
ATOM 1413 O O . GLU A 1 188 ? 7.678 0.382 -54.885 1.00 55.81 188 GLU A O 1
ATOM 1418 N N . MET A 1 189 ? 7.807 0.127 -52.669 1.00 52.06 189 MET A N 1
ATOM 1419 C CA . MET A 1 189 ? 7.127 -1.175 -52.653 1.00 52.06 189 MET A CA 1
ATOM 1420 C C . MET A 1 189 ? 5.666 -1.075 -53.120 1.00 52.06 189 MET A C 1
ATOM 1422 O O . MET A 1 189 ? 5.197 -1.937 -53.869 1.00 52.06 189 MET A O 1
ATOM 1426 N N . LEU A 1 190 ? 4.934 -0.039 -52.695 1.00 60.28 190 LEU A N 1
ATOM 1427 C CA . LEU A 1 190 ? 3.531 0.164 -53.063 1.00 60.28 190 LEU A CA 1
ATOM 1428 C C . LEU A 1 190 ? 3.378 0.511 -54.554 1.00 60.28 190 LEU A C 1
ATOM 1430 O O . LEU A 1 190 ? 2.493 -0.037 -55.215 1.00 60.28 190 LEU A O 1
ATOM 1434 N N . ARG A 1 191 ? 4.263 1.362 -55.092 1.00 62.19 191 ARG A N 1
ATOM 1435 C CA . ARG A 1 191 ? 4.324 1.724 -56.521 1.00 62.19 191 ARG A CA 1
ATOM 1436 C C . ARG A 1 191 ? 4.694 0.528 -57.393 1.00 62.19 191 ARG A C 1
ATOM 1438 O O . ARG A 1 191 ? 3.972 0.199 -58.329 1.00 62.19 191 ARG A O 1
ATOM 1445 N N . ALA A 1 192 ? 5.731 -0.217 -57.021 1.00 53.28 192 ALA A N 1
ATOM 1446 C CA . ALA A 1 192 ? 6.139 -1.414 -57.753 1.00 53.28 192 ALA A CA 1
ATOM 1447 C C . ALA A 1 192 ? 5.085 -2.544 -57.713 1.00 53.28 192 ALA A C 1
ATOM 1449 O O . ALA A 1 192 ? 4.976 -3.328 -58.657 1.00 53.28 192 ALA A O 1
ATOM 1450 N N . LYS A 1 193 ? 4.247 -2.609 -56.664 1.00 47.03 193 LYS A N 1
ATOM 1451 C CA . LYS A 1 193 ? 3.071 -3.496 -56.622 1.00 47.03 193 LYS A CA 1
ATOM 1452 C C . LYS A 1 193 ? 1.996 -3.092 -57.642 1.00 47.03 193 LYS A C 1
ATOM 1454 O O . LYS A 1 193 ? 1.348 -3.983 -58.187 1.00 47.03 193 LYS A O 1
ATOM 1459 N N . GLN A 1 194 ? 1.804 -1.794 -57.893 1.00 58.78 194 GLN A N 1
ATOM 1460 C CA . GLN A 1 194 ? 0.849 -1.285 -58.889 1.00 58.78 194 GLN A CA 1
ATOM 1461 C C . GLN A 1 194 ? 1.345 -1.481 -60.331 1.00 58.78 194 GLN A C 1
ATOM 1463 O O . GLN A 1 194 ? 0.528 -1.694 -61.221 1.00 58.78 194 GLN A O 1
ATOM 1468 N N . GLU A 1 195 ? 2.663 -1.471 -60.550 1.00 54.66 195 GLU A N 1
ATOM 1469 C CA . GLU A 1 195 ? 3.268 -1.513 -61.890 1.00 54.66 195 GLU A CA 1
ATOM 1470 C C . GLU A 1 195 ? 3.787 -2.902 -62.328 1.00 54.66 195 GLU A C 1
ATOM 1472 O O . GLU A 1 195 ? 3.973 -3.117 -63.524 1.00 54.66 195 GLU A O 1
ATOM 1477 N N . GLY A 1 196 ? 3.997 -3.877 -61.423 1.00 54.84 196 GLY A N 1
ATOM 1478 C CA . GLY A 1 196 ? 4.639 -5.151 -61.811 1.00 54.84 196 GLY A CA 1
ATOM 1479 C C . GLY A 1 196 ? 4.510 -6.368 -60.878 1.00 54.84 196 GLY A C 1
ATOM 1480 O O . GLY A 1 196 ? 5.180 -7.375 -61.107 1.00 54.84 196 GLY A O 1
ATOM 1481 N N . GLY A 1 197 ? 3.661 -6.335 -59.843 1.00 51.50 197 GLY A N 1
ATOM 1482 C CA . GLY A 1 197 ? 3.417 -7.481 -58.948 1.00 51.50 197 GLY A CA 1
ATOM 1483 C C . GLY A 1 197 ? 4.443 -7.675 -57.811 1.00 51.50 197 GLY A C 1
ATOM 1484 O O . GLY A 1 197 ? 5.385 -6.905 -57.638 1.00 51.50 197 GLY A O 1
ATOM 1485 N N . LEU A 1 198 ? 4.237 -8.711 -56.981 1.00 41.47 198 LEU A N 1
ATOM 1486 C CA . LEU A 1 198 ? 4.911 -8.900 -55.678 1.00 41.47 198 LEU A CA 1
ATOM 1487 C C . LEU A 1 198 ? 6.453 -8.934 -55.766 1.00 41.47 198 LEU A C 1
ATOM 1489 O O . LEU A 1 198 ? 7.126 -8.357 -54.915 1.00 41.47 198 LEU A O 1
ATOM 1493 N N . LEU A 1 199 ? 7.023 -9.546 -56.808 1.00 44.03 199 LEU A N 1
ATOM 1494 C CA . LEU A 1 199 ? 8.479 -9.638 -56.987 1.00 44.03 199 LEU A CA 1
ATOM 1495 C C . LEU A 1 199 ? 9.129 -8.285 -57.322 1.00 44.03 199 LEU A C 1
ATOM 1497 O O . LEU A 1 199 ? 10.230 -8.006 -56.850 1.00 44.03 199 LEU A O 1
ATOM 1501 N N . ALA A 1 200 ? 8.436 -7.416 -58.064 1.00 45.91 200 ALA A N 1
ATOM 1502 C CA . ALA A 1 200 ? 8.914 -6.064 -58.349 1.00 45.91 200 ALA A CA 1
ATOM 1503 C C . ALA A 1 200 ? 8.942 -5.201 -57.075 1.00 45.91 200 ALA A C 1
ATOM 1505 O O . ALA A 1 200 ? 9.886 -4.440 -56.866 1.00 45.91 200 ALA A O 1
ATOM 1506 N N . SER A 1 201 ? 7.959 -5.381 -56.181 1.00 42.41 201 SER A N 1
ATOM 1507 C CA . SER A 1 201 ? 7.912 -4.671 -54.895 1.00 42.41 201 SER A CA 1
ATOM 1508 C C . SER A 1 201 ? 9.074 -5.030 -53.968 1.00 42.41 201 SER A C 1
ATOM 1510 O O . SER A 1 201 ? 9.691 -4.140 -53.388 1.00 42.41 201 SER A O 1
ATOM 1512 N N . LEU A 1 202 ? 9.453 -6.310 -53.903 1.00 45.00 202 LEU A N 1
ATOM 1513 C CA . LEU A 1 202 ? 10.600 -6.760 -53.108 1.00 45.00 202 LEU A CA 1
ATOM 1514 C C . LEU A 1 202 ? 11.927 -6.196 -53.648 1.00 45.00 202 LEU A C 1
ATOM 1516 O O . LEU A 1 202 ? 12.802 -5.825 -52.868 1.00 45.00 202 LEU A O 1
ATOM 1520 N N . TRP A 1 203 ? 12.062 -6.073 -54.973 1.00 41.19 203 TRP A N 1
ATOM 1521 C CA . TRP A 1 203 ? 13.263 -5.527 -55.615 1.00 41.19 203 TRP A CA 1
ATOM 1522 C C . TRP A 1 203 ? 13.404 -4.004 -55.454 1.00 41.19 203 TRP A C 1
ATOM 1524 O O . TRP A 1 203 ? 14.512 -3.499 -55.264 1.00 41.19 203 TRP A O 1
ATOM 1534 N N . ALA A 1 204 ? 12.295 -3.261 -55.483 1.00 50.38 204 ALA A N 1
ATOM 1535 C CA . ALA A 1 204 ? 12.289 -1.811 -55.280 1.00 50.38 204 ALA A CA 1
ATOM 1536 C C . ALA A 1 204 ? 12.619 -1.424 -53.826 1.00 50.38 204 ALA A C 1
ATOM 1538 O O . ALA A 1 204 ? 13.458 -0.550 -53.598 1.00 50.38 204 ALA A O 1
ATOM 1539 N N . GLY A 1 205 ? 12.052 -2.138 -52.844 1.00 48.84 205 GLY A N 1
ATOM 1540 C CA . GLY A 1 205 ? 12.368 -1.920 -51.428 1.00 48.84 205 GLY A CA 1
ATOM 1541 C C . GLY A 1 205 ? 13.843 -2.182 -51.088 1.00 48.84 205 GLY A C 1
ATOM 1542 O O . GLY A 1 205 ? 14.436 -1.462 -50.287 1.00 48.84 205 GLY A O 1
ATOM 1543 N N . PHE A 1 206 ? 14.469 -3.150 -51.767 1.00 48.97 206 PHE A N 1
ATOM 1544 C CA . PHE A 1 206 ? 15.897 -3.451 -51.627 1.00 48.97 206 PHE A CA 1
ATOM 1545 C C . PHE A 1 206 ? 16.803 -2.332 -52.178 1.00 48.97 206 PHE A C 1
ATOM 1547 O O . PHE A 1 206 ? 17.804 -1.986 -51.554 1.00 48.97 206 PHE A O 1
ATOM 1554 N N . LYS A 1 207 ? 16.437 -1.703 -53.306 1.00 47.81 207 LYS A N 1
ATOM 1555 C CA . LYS A 1 207 ? 17.181 -0.559 -53.872 1.00 47.81 207 LYS A CA 1
ATOM 1556 C C . LYS A 1 207 ? 17.081 0.710 -53.019 1.00 47.81 207 LYS A C 1
ATOM 1558 O O . LYS A 1 207 ? 18.056 1.454 -52.945 1.00 47.81 207 LYS A O 1
ATOM 1563 N N . GLY A 1 208 ? 15.942 0.950 -52.364 1.00 50.53 208 GLY A N 1
ATOM 1564 C CA . GLY A 1 208 ? 15.748 2.106 -51.477 1.00 50.53 208 GLY A CA 1
ATOM 1565 C C . GLY A 1 208 ? 16.691 2.111 -50.267 1.00 50.53 208 GLY A C 1
ATOM 1566 O O . GLY A 1 208 ? 17.198 3.160 -49.884 1.00 50.53 208 GLY A O 1
ATOM 1567 N N . LEU A 1 209 ? 17.011 0.930 -49.727 1.00 46.69 209 LEU A N 1
ATOM 1568 C CA . LEU A 1 209 ? 17.973 0.763 -48.628 1.00 46.69 209 LEU A CA 1
ATOM 1569 C C . LEU A 1 209 ? 19.427 1.071 -49.031 1.00 46.69 209 LEU A C 1
ATOM 1571 O O . LEU A 1 209 ? 20.212 1.499 -48.190 1.00 46.69 209 LEU A O 1
ATOM 1575 N N . GLN A 1 210 ? 19.792 0.873 -50.301 1.00 41.00 210 GLN A N 1
ATOM 1576 C CA . GLN A 1 210 ? 21.167 1.023 -50.799 1.00 41.00 210 GLN A CA 1
ATOM 1577 C C . GLN A 1 210 ? 21.571 2.487 -51.071 1.00 41.00 210 GLN A C 1
ATOM 1579 O O . GLN A 1 210 ? 22.757 2.801 -51.093 1.00 41.00 210 GLN A O 1
ATOM 1584 N N . VAL A 1 211 ? 20.610 3.387 -51.309 1.00 45.53 211 VAL A N 1
ATOM 1585 C CA . VAL A 1 211 ? 20.875 4.775 -51.748 1.00 45.53 211 VAL A CA 1
ATOM 1586 C C . VAL A 1 211 ? 20.984 5.765 -50.579 1.00 45.53 211 VAL A C 1
ATOM 1588 O O . VAL A 1 211 ? 21.699 6.758 -50.688 1.00 45.53 211 VAL A O 1
ATOM 1591 N N . GLU A 1 212 ? 20.296 5.513 -49.462 1.00 42.41 212 GLU A N 1
ATOM 1592 C CA . GLU A 1 212 ? 20.150 6.485 -48.361 1.00 42.41 212 GLU A CA 1
ATOM 1593 C C . GLU A 1 212 ? 21.255 6.375 -47.291 1.00 42.41 212 GLU A C 1
ATOM 1595 O O . GLU A 1 212 ? 21.558 7.342 -46.596 1.00 42.41 212 GLU A O 1
ATOM 1600 N N . ILE A 1 213 ? 21.892 5.210 -47.165 1.00 37.75 213 ILE A N 1
ATOM 1601 C CA . ILE A 1 213 ? 22.957 4.959 -46.194 1.00 37.75 213 ILE A CA 1
ATOM 1602 C C . ILE A 1 213 ? 24.237 4.781 -47.008 1.00 37.75 213 ILE A C 1
ATOM 1604 O O . ILE A 1 213 ? 24.423 3.736 -47.621 1.00 37.75 213 ILE A O 1
ATOM 1608 N N . GLN A 1 214 ? 25.131 5.775 -47.043 1.00 42.72 214 GLN A N 1
ATOM 1609 C CA . GLN A 1 214 ? 26.496 5.624 -47.585 1.00 42.72 214 GLN A CA 1
ATOM 1610 C C . GLN A 1 214 ? 27.350 4.669 -46.718 1.00 42.72 214 GLN A C 1
ATOM 1612 O O . GLN A 1 214 ? 28.472 4.979 -46.329 1.00 42.72 214 GLN A O 1
ATOM 1617 N N . ALA A 1 215 ? 26.807 3.515 -46.353 1.00 42.06 215 ALA A N 1
ATOM 1618 C CA . ALA A 1 215 ? 27.509 2.438 -45.698 1.00 42.06 215 ALA A CA 1
ATOM 1619 C C . ALA A 1 215 ? 27.775 1.359 -46.749 1.00 42.06 215 ALA A C 1
ATOM 1621 O O . ALA A 1 215 ? 26.865 0.841 -47.400 1.00 42.06 215 ALA A O 1
ATOM 1622 N N . ASP A 1 216 ? 29.055 1.055 -46.935 1.00 42.59 216 ASP A N 1
ATOM 1623 C CA . ASP A 1 216 ? 29.506 -0.022 -47.803 1.00 42.59 216 ASP A CA 1
ATOM 1624 C C . ASP A 1 216 ? 29.220 -1.377 -47.133 1.00 42.59 216 ASP A C 1
ATOM 1626 O O . ASP A 1 216 ? 30.056 -1.946 -46.432 1.00 42.59 216 ASP A O 1
ATOM 1630 N N . PHE A 1 217 ? 28.003 -1.887 -47.338 1.00 43.81 217 PHE A N 1
ATOM 1631 C CA . PHE A 1 217 ? 27.584 -3.230 -46.927 1.00 43.81 217 PHE A CA 1
ATOM 1632 C C . PHE A 1 217 ? 27.899 -4.290 -47.996 1.00 43.81 217 PHE A C 1
ATOM 1634 O O . PHE A 1 217 ? 27.152 -5.254 -48.156 1.00 43.81 217 PHE A O 1
ATOM 1641 N N . THR A 1 218 ? 29.004 -4.170 -48.740 1.00 46.22 218 THR A N 1
ATOM 1642 C CA . THR A 1 218 ? 29.409 -5.198 -49.723 1.00 46.22 218 THR A CA 1
ATOM 1643 C C . THR A 1 218 ? 29.700 -6.576 -49.108 1.00 46.22 218 THR A C 1
ATOM 1645 O O . THR A 1 218 ? 29.855 -7.548 -49.848 1.00 46.22 218 THR A O 1
ATOM 1648 N N . LYS A 1 219 ? 29.736 -6.709 -47.769 1.00 51.19 219 LYS A N 1
ATOM 1649 C CA . LYS A 1 219 ? 29.870 -7.994 -47.055 1.00 51.19 219 LYS A CA 1
ATOM 1650 C C . LYS A 1 219 ? 28.903 -8.111 -45.864 1.00 51.19 219 LYS A C 1
ATOM 1652 O O . LYS A 1 219 ? 29.341 -8.017 -44.715 1.00 51.19 219 LYS A O 1
ATOM 1657 N N . PRO A 1 220 ? 27.605 -8.366 -46.112 1.00 43.59 220 PRO A N 1
ATOM 1658 C CA . PRO A 1 220 ? 26.586 -8.476 -45.062 1.00 43.59 220 PRO A CA 1
ATOM 1659 C C . PRO A 1 220 ? 26.889 -9.589 -44.043 1.00 43.59 220 PRO A C 1
ATOM 1661 O O . PRO A 1 220 ? 26.566 -9.462 -42.866 1.00 43.59 220 PRO A O 1
ATOM 1664 N N . GLU A 1 221 ? 27.602 -10.640 -44.450 1.00 46.22 221 GLU A N 1
ATOM 1665 C CA . GLU A 1 221 ? 28.023 -11.734 -43.567 1.00 46.22 221 GLU A CA 1
ATOM 1666 C C . GLU A 1 221 ? 28.9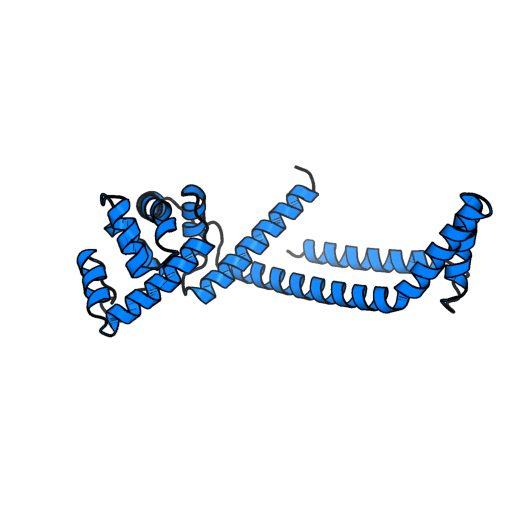61 -11.270 -42.436 1.00 46.22 221 GLU A C 1
ATOM 1668 O O . GLU A 1 221 ? 28.867 -11.762 -41.314 1.00 46.22 221 GLU A O 1
ATOM 1673 N N . ALA A 1 222 ? 29.828 -10.280 -42.688 1.00 47.66 222 ALA A N 1
ATOM 1674 C CA . ALA A 1 222 ? 30.792 -9.791 -41.699 1.00 47.66 222 ALA A CA 1
ATOM 1675 C C . ALA A 1 222 ? 30.139 -8.915 -40.620 1.00 47.66 222 ALA A C 1
ATOM 1677 O O . ALA A 1 222 ? 30.575 -8.908 -39.467 1.00 47.66 222 ALA A O 1
ATOM 1678 N N . GLU A 1 223 ? 29.087 -8.181 -40.971 1.00 43.97 223 GLU A N 1
ATOM 1679 C CA . GLU A 1 223 ? 28.342 -7.377 -40.008 1.00 43.97 223 GLU A CA 1
ATOM 1680 C C . GLU A 1 223 ? 27.310 -8.180 -39.234 1.00 43.97 223 GLU A C 1
ATOM 1682 O O . GLU A 1 223 ? 27.189 -7.983 -38.026 1.00 43.97 223 GLU A O 1
ATOM 1687 N N . ILE A 1 224 ? 26.639 -9.132 -39.887 1.00 45.06 224 ILE A N 1
ATOM 1688 C CA . ILE A 1 224 ? 25.779 -10.104 -39.207 1.00 45.06 224 ILE A CA 1
ATOM 1689 C C . ILE A 1 224 ? 26.611 -10.892 -38.190 1.00 45.06 224 ILE A C 1
ATOM 1691 O O . ILE A 1 224 ? 26.190 -11.014 -37.042 1.00 45.06 224 ILE A O 1
ATOM 1695 N N . ALA A 1 225 ? 27.834 -11.306 -38.542 1.00 50.28 225 ALA A N 1
ATOM 1696 C CA . ALA A 1 225 ? 28.755 -11.948 -37.605 1.00 50.28 225 ALA A CA 1
ATOM 1697 C C . ALA A 1 225 ? 29.152 -11.028 -36.435 1.00 50.28 225 ALA A C 1
ATOM 1699 O O . ALA A 1 225 ? 29.160 -11.464 -35.286 1.00 50.28 225 ALA A O 1
ATOM 1700 N N . ARG A 1 226 ? 29.424 -9.737 -36.681 1.00 48.72 226 ARG A N 1
ATOM 1701 C CA . ARG A 1 226 ? 29.721 -8.762 -35.610 1.00 48.72 226 ARG A CA 1
ATOM 1702 C C . ARG A 1 226 ? 28.526 -8.511 -34.691 1.00 48.72 226 ARG A C 1
ATOM 1704 O O . ARG A 1 226 ? 28.712 -8.299 -33.494 1.00 48.72 226 ARG A O 1
ATOM 1711 N N . PHE A 1 227 ? 27.313 -8.502 -35.233 1.00 42.69 227 PHE A N 1
ATOM 1712 C CA . PHE A 1 227 ? 26.088 -8.331 -34.457 1.00 42.69 227 PHE A CA 1
ATOM 1713 C C . PHE A 1 227 ? 25.766 -9.582 -33.634 1.00 42.69 227 PHE A C 1
ATOM 1715 O O . PHE A 1 227 ? 25.438 -9.468 -32.454 1.00 42.69 227 PHE A O 1
ATOM 1722 N N . GLN A 1 228 ? 25.934 -10.768 -34.221 1.00 47.69 228 GLN A N 1
ATOM 1723 C CA . GLN A 1 228 ? 25.792 -12.054 -33.535 1.00 47.69 228 GLN A CA 1
ATOM 1724 C C . GLN A 1 228 ? 26.815 -12.210 -32.407 1.00 47.69 228 GLN A C 1
ATOM 1726 O O . GLN A 1 228 ? 26.448 -12.591 -31.301 1.00 47.69 228 GLN A O 1
ATOM 1731 N N . ASP A 1 229 ? 28.065 -11.815 -32.637 1.00 51.88 229 ASP A N 1
ATOM 1732 C CA . ASP A 1 229 ? 29.122 -11.836 -31.625 1.00 51.88 229 ASP A CA 1
ATOM 1733 C C . ASP A 1 229 ? 28.837 -10.848 -30.475 1.00 51.88 229 ASP A C 1
ATOM 1735 O O . ASP A 1 229 ? 28.958 -11.194 -29.301 1.00 51.88 229 ASP A O 1
ATOM 1739 N N . LYS A 1 230 ? 28.340 -9.637 -30.766 1.00 51.00 230 LYS A N 1
ATOM 1740 C CA . LYS A 1 230 ? 27.877 -8.708 -29.715 1.00 51.00 230 LYS A CA 1
ATOM 1741 C C . LYS A 1 230 ? 26.711 -9.277 -28.898 1.00 51.00 230 LYS A C 1
ATOM 1743 O O . LYS A 1 230 ? 26.703 -9.121 -27.677 1.00 51.00 230 LYS A O 1
ATOM 1748 N N . LEU A 1 231 ? 25.758 -9.949 -29.545 1.00 45.78 231 LEU A N 1
ATOM 1749 C CA . LEU A 1 231 ? 24.622 -10.597 -28.879 1.00 45.78 231 LEU A CA 1
ATOM 1750 C C . LEU A 1 231 ? 25.062 -11.785 -28.017 1.00 45.78 231 LEU A C 1
ATOM 1752 O O . LEU A 1 231 ? 24.587 -11.940 -26.895 1.00 45.78 231 LEU A O 1
ATOM 1756 N N . GLU A 1 232 ? 26.016 -12.585 -28.486 1.00 58.88 232 GLU A N 1
ATOM 1757 C CA . GLU A 1 232 ? 26.587 -13.684 -27.708 1.00 58.88 232 GLU 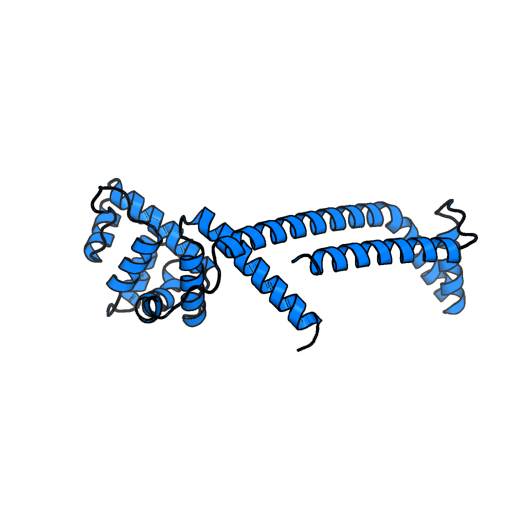A CA 1
ATOM 1758 C C . GLU A 1 232 ? 27.404 -13.203 -26.512 1.00 58.88 232 GLU A C 1
ATOM 1760 O O . GLU A 1 232 ? 27.370 -13.835 -25.456 1.00 58.88 232 GLU A O 1
ATOM 1765 N N . ARG A 1 233 ? 28.139 -12.095 -26.639 1.00 55.00 233 ARG A N 1
ATOM 1766 C CA . ARG A 1 233 ? 28.851 -11.495 -25.502 1.00 55.00 233 ARG A CA 1
ATOM 1767 C C . ARG A 1 233 ? 27.879 -10.939 -24.465 1.00 55.00 233 ARG A C 1
ATOM 1769 O O . ARG A 1 233 ? 28.078 -11.173 -23.277 1.00 55.00 233 ARG A O 1
ATOM 1776 N N . ALA A 1 234 ? 26.811 -10.272 -24.904 1.00 44.12 234 ALA A N 1
ATOM 1777 C CA . ALA A 1 234 ? 25.750 -9.797 -24.019 1.00 44.12 234 ALA A CA 1
ATOM 1778 C C . ALA A 1 234 ? 25.049 -10.963 -23.298 1.00 44.12 234 ALA A C 1
ATOM 1780 O O . ALA A 1 234 ? 24.836 -10.909 -22.089 1.00 44.12 234 ALA A O 1
ATOM 1781 N N . ARG A 1 235 ? 24.771 -12.059 -24.013 1.00 50.88 235 ARG A N 1
ATOM 1782 C CA . ARG A 1 235 ? 24.202 -13.284 -23.439 1.00 50.88 235 ARG A CA 1
ATOM 1783 C C . ARG A 1 235 ? 25.134 -13.941 -22.416 1.00 50.88 235 ARG A C 1
ATOM 1785 O O . ARG A 1 235 ? 24.688 -14.273 -21.325 1.00 50.88 235 ARG A O 1
ATOM 1792 N N . ARG A 1 236 ? 26.429 -14.059 -22.720 1.00 60.88 236 ARG A N 1
ATOM 1793 C CA . ARG A 1 236 ? 27.435 -14.611 -21.794 1.00 60.88 236 ARG A CA 1
ATOM 1794 C C . ARG A 1 236 ? 27.619 -13.755 -20.540 1.00 60.88 236 ARG A C 1
ATOM 1796 O O . ARG A 1 236 ? 27.810 -14.301 -19.460 1.00 60.88 236 ARG A O 1
ATOM 1803 N N . MET A 1 237 ? 27.528 -12.429 -20.658 1.00 48.28 237 MET A N 1
ATOM 1804 C CA . MET A 1 237 ? 27.521 -11.531 -19.497 1.00 48.28 237 MET A CA 1
ATOM 1805 C C . MET A 1 237 ? 26.296 -11.762 -18.605 1.00 48.28 237 MET A C 1
ATOM 1807 O O . MET A 1 237 ? 26.433 -11.787 -17.386 1.00 48.28 237 MET A O 1
ATOM 1811 N N . LEU A 1 238 ? 25.118 -11.980 -19.194 1.00 42.41 238 LEU A N 1
ATOM 1812 C CA . LEU A 1 238 ? 23.897 -12.292 -18.445 1.00 42.41 238 LEU A CA 1
ATOM 1813 C C . LEU A 1 238 ? 23.968 -13.669 -17.766 1.00 42.41 238 LEU A C 1
ATOM 1815 O O . LEU A 1 238 ? 23.574 -13.800 -16.611 1.00 42.41 238 LEU A O 1
ATOM 1819 N N . GLU A 1 239 ? 24.529 -14.673 -18.440 1.00 55.19 239 GLU A N 1
ATOM 1820 C CA . GLU A 1 239 ? 24.739 -16.010 -17.870 1.00 55.19 239 GLU A CA 1
ATOM 1821 C C . GLU A 1 239 ? 25.760 -15.978 -16.712 1.00 55.19 239 GLU A C 1
ATOM 1823 O O . GLU A 1 239 ? 25.505 -16.563 -15.660 1.00 55.19 239 GLU A O 1
ATOM 1828 N N . ALA A 1 240 ? 26.849 -15.210 -16.833 1.00 51.12 240 ALA A N 1
ATOM 1829 C CA . ALA A 1 240 ? 27.839 -15.030 -15.763 1.00 51.12 240 ALA A CA 1
ATOM 1830 C C . ALA A 1 240 ? 27.298 -14.261 -14.541 1.00 51.12 240 ALA A C 1
ATOM 1832 O O . ALA A 1 240 ? 27.712 -14.519 -13.412 1.00 51.12 240 ALA A O 1
ATOM 1833 N N . LEU A 1 241 ? 26.358 -13.332 -14.744 1.00 42.88 241 LEU A N 1
ATOM 1834 C CA . LEU A 1 241 ? 25.646 -12.659 -13.652 1.00 42.88 241 LEU A CA 1
ATOM 1835 C C . LEU A 1 241 ? 24.643 -13.593 -12.959 1.00 42.88 241 LEU A C 1
ATOM 1837 O O . LEU A 1 241 ? 24.405 -13.444 -11.765 1.00 42.88 241 LEU A O 1
ATOM 1841 N N . SER A 1 242 ? 24.095 -14.574 -13.682 1.00 43.16 242 SER A N 1
ATOM 1842 C CA . SER A 1 242 ? 23.186 -15.584 -13.125 1.00 43.16 242 SER A CA 1
ATOM 1843 C C . SER A 1 242 ? 23.891 -16.735 -12.397 1.00 43.16 242 SER A C 1
ATOM 1845 O O . SER A 1 242 ? 23.264 -17.397 -11.582 1.00 43.16 242 SER A O 1
ATOM 1847 N N . SER A 1 243 ? 25.181 -16.976 -12.665 1.00 44.91 243 SER A N 1
ATOM 1848 C CA . SER A 1 243 ? 25.969 -18.033 -12.009 1.00 44.91 243 SER A CA 1
ATOM 1849 C C . SER A 1 243 ? 26.715 -17.573 -10.750 1.00 44.91 243 SER A C 1
ATOM 1851 O O . SER A 1 243 ? 27.355 -18.392 -10.099 1.00 44.91 243 SER A O 1
ATOM 1853 N N . ASN A 1 244 ? 26.693 -16.271 -10.450 1.00 43.50 244 ASN A N 1
ATOM 1854 C CA . ASN A 1 244 ? 27.339 -15.651 -9.284 1.00 43.50 244 ASN A CA 1
ATOM 1855 C C . ASN A 1 244 ? 26.326 -15.160 -8.224 1.00 43.50 244 ASN A C 1
ATOM 1857 O O . ASN A 1 244 ? 26.708 -14.424 -7.313 1.00 43.50 244 ASN A O 1
ATOM 1861 N N . ALA A 1 245 ? 25.058 -15.559 -8.355 1.00 42.47 245 ALA A N 1
ATOM 1862 C CA . ALA A 1 245 ? 23.990 -15.414 -7.364 1.00 42.47 245 ALA A CA 1
ATOM 1863 C C . ALA A 1 245 ? 23.582 -16.805 -6.861 1.00 42.47 245 ALA A C 1
ATOM 1865 O O . ALA A 1 245 ? 23.253 -16.916 -5.660 1.00 42.47 245 ALA A O 1
#

pLDDT: mean 76.89, std 19.75, range [37.75, 97.38]

Sequence (245 aa):
MTLDAVVGKVQDMISAGAGFADLSIRTGIAVETLSRFDKVAKLSGTSIEEVAETLKRLTVSATDAATGHEKLASLFESLGIRVKDANGQIIKADQLLINLASSVQGIEPEVVTRLMSELAGKSGDRVLPFLRELNERLSETNATITEQFAISAKAYDDNMKLLTSAANAFWRELTANLLPALVRITDEMLRAKQEGGLLASLWAGFKGLQVEIQADFTKPEAEIARFQDKLERARRMLEALSSNA

Foldseek 3Di:
DDPVVVVVVVLVVLVLLQVLLVLCVLQVDFSQLLQLLQVLQVVLVHGSVLVSLLLVLLLVLLVCLLVDPVVSVVLCVVLVHNQADPVSHGDGSSVNLLSLLVSCPPPDLVVQLVSSCVNRNPSRNSCNSSSPSCNVCSVVGGGPHHNVSSVVSSVVVVVVVVVVVVVVVVVVVCCVVCVVLVVQLVVQLVVLCVVPRNVSSVVSSVVSVVPPDPDPVVDVVVVVVVVVVVVVVVVVVVVVVVVVD

Radius of gyration: 29.24 Å; chains: 1; bounding box: 55×44×88 Å